Protein AF-A0A5D4NFQ5-F1 (afdb_monomer)

Solvent-accessible surface area (backbone atoms only — not comparable to full-atom values): 13643 Å² total; per-residue (Å²)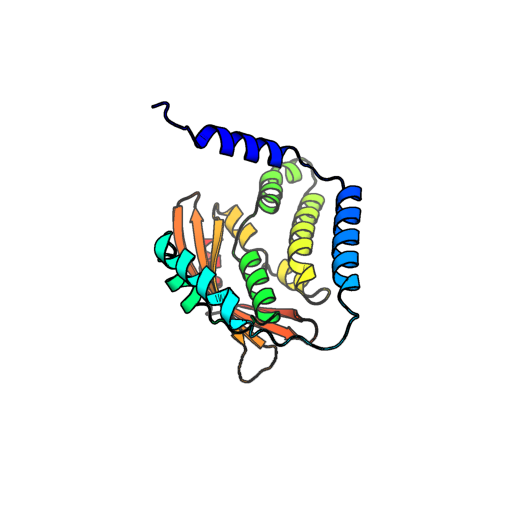: 137,84,86,84,69,68,72,66,55,57,58,52,53,51,58,54,56,77,68,63,78,77,51,77,70,58,49,54,51,54,50,49,53,52,50,53,59,57,60,66,68,78,74,84,82,86,90,78,94,69,74,74,72,72,69,52,59,66,56,54,57,54,39,72,75,75,67,45,78,81,50,53,72,61,62,71,72,61,78,66,69,87,76,54,70,54,51,56,49,50,50,53,51,51,35,61,36,35,36,16,57,52,75,67,57,42,49,57,62,69,44,46,65,60,30,53,77,69,74,31,56,65,56,52,52,48,53,54,49,50,55,50,45,70,70,42,55,83,50,27,38,90,80,43,56,56,60,36,52,80,67,52,73,57,42,48,27,59,45,17,42,79,66,55,30,38,36,33,51,71,51,74,49,75,42,74,40,96,88,39,89,51,29,29,41,40,40,34,36,32,36,38,21,53,77,94,43,77,76,50,74,47,58,34,29,31,40,39,32,35,53,101,82,65,23,37,66,43,80,45,74,37,85,90,20,38,50,63,61,52,46,68,74,33,106

Sequence (235 aa):
MKQYDENKEYDKTLKSLDSITMGESDKEEVYSDLFHSIEKKKGIGRGFNWPIHLLSAAFIMIFFVGGGYLIAEKILWEQAAPEDENVETIETVLDNVFSGPDKELKKILDDQDSYIEEDKAQEYQSDLYSYYENIYQPYFEENTFQGHINTNQLTFTQLAYYKGYQLKADKINVKEDEKTDGAYNFTVNVHYYKGDIKEGDIKVTGRVNIYNTGKINTLKFYDDGGLEELIKIIQ

Secondary structure (DSSP, 8-state):
-PPP-THHHHHHHHHHHTT----HHHHHHHHHHHHHHHHTTS---------THHHHHHHHHHHHHTTGGGTHHHHTT--PPPPPHHHHHHHHHHHHHHSB--HHHHHHHHTHHHHHHTT-HHHHHHHHHHHHHHHHTTTB-TTHHHHHHHTTSS-HHHHHHHTTEEEEEEEEEEEEETTEEEEEEEEEEEEEEETTEEEEEEEEEEEEEE-TTS-EEEEEE-TTTTHHHHHHHH-

Foldseek 3Di:
DDDDDPVVVVVVVVVVVVPDPDDPVRVVVVVVVVVVVVVVPPDDDDDDDDPPVVVPVVVVVVCVVPPVPVCVVVVVVPPDDPDDLLLVLVVQQVQQQFFDDDPQVVVLLVCCVVCVVVVNNVVSVVSVVVVQCVRAVVAADPPQVVVCVVVCVRPLQVLQVVVQKGKGWDDKDWDDDPVDPQKIKIKTWMFIDRVVHTPDIWIWIWMFGDDPVSHTHDTDTDPPRRPVVSSVVRD

Mean predicted aligned error: 16.33 Å

Structure (mmCIF, N/CA/C/O backbone):
data_AF-A0A5D4NFQ5-F1
#
_entry.id   AF-A0A5D4NFQ5-F1
#
loop_
_atom_site.group_PDB
_atom_site.id
_atom_site.type_symbol
_atom_site.label_atom_id
_atom_site.label_alt_id
_atom_site.label_comp_id
_atom_site.label_asym_id
_atom_site.label_entity_id
_atom_site.label_seq_id
_atom_site.pdbx_PDB_ins_code
_atom_site.Cartn_x
_atom_site.Cartn_y
_atom_site.Cartn_z
_atom_site.occupancy
_atom_site.B_iso_or_equiv
_atom_site.auth_seq_id
_atom_site.auth_comp_id
_atom_site.auth_asym_id
_atom_site.auth_atom_id
_atom_site.pdbx_PDB_model_num
ATOM 1 N N . MET A 1 1 ? -43.616 -10.528 -45.159 1.00 36.34 1 MET A N 1
ATOM 2 C CA . MET A 1 1 ? -43.061 -10.130 -43.847 1.00 36.34 1 MET A CA 1
ATOM 3 C C . MET A 1 1 ? -41.659 -9.600 -44.076 1.00 36.34 1 MET A C 1
ATOM 5 O O . MET A 1 1 ? -40.864 -10.315 -44.669 1.00 36.34 1 MET A O 1
ATOM 9 N N . LYS A 1 2 ? -41.386 -8.343 -43.710 1.00 39.59 2 LYS A N 1
ATOM 10 C CA . LYS A 1 2 ? -40.019 -7.807 -43.645 1.00 39.59 2 LYS A CA 1
ATOM 11 C C . LYS A 1 2 ? -39.560 -7.935 -42.196 1.00 39.59 2 LYS A C 1
ATOM 13 O O . LYS A 1 2 ? -40.303 -7.553 -41.298 1.00 39.59 2 LYS A O 1
ATOM 18 N N . GLN A 1 3 ? -38.401 -8.547 -42.007 1.00 36.47 3 GLN A N 1
ATOM 19 C CA . GLN A 1 3 ? -37.789 -8.804 -40.711 1.00 36.47 3 GLN A CA 1
ATOM 20 C C . GLN A 1 3 ? -37.225 -7.481 -40.173 1.00 36.47 3 GLN A C 1
ATOM 22 O O . GLN A 1 3 ? -36.504 -6.788 -40.891 1.00 36.47 3 GLN A O 1
ATOM 27 N N . TYR A 1 4 ? -37.649 -7.098 -38.970 1.00 36.44 4 TYR A N 1
ATOM 28 C CA . TYR A 1 4 ? -37.185 -5.902 -38.267 1.00 36.44 4 TYR A CA 1
ATOM 29 C C . TYR A 1 4 ? -35.815 -6.218 -37.647 1.00 36.44 4 TYR A C 1
ATOM 31 O O . TYR A 1 4 ? -35.657 -7.283 -37.054 1.00 36.44 4 TYR A O 1
ATOM 39 N N . ASP A 1 5 ? -34.829 -5.345 -37.849 1.00 52.09 5 ASP A N 1
ATOM 40 C CA . ASP A 1 5 ? -33.436 -5.541 -37.424 1.00 52.09 5 ASP A CA 1
ATOM 41 C C . ASP A 1 5 ? -33.098 -4.515 -36.333 1.00 52.09 5 ASP A C 1
ATOM 43 O O . ASP A 1 5 ? -32.768 -3.363 -36.624 1.00 52.09 5 ASP A O 1
ATOM 47 N N . GLU A 1 6 ? -33.254 -4.929 -35.072 1.00 46.38 6 GLU A N 1
ATOM 48 C CA . GLU A 1 6 ? -33.053 -4.104 -33.868 1.00 46.38 6 GLU A CA 1
ATOM 49 C C . GLU A 1 6 ? -31.622 -3.559 -33.750 1.00 46.38 6 GLU A C 1
ATOM 51 O O . GLU A 1 6 ? -31.416 -2.456 -33.244 1.00 46.38 6 GLU A O 1
ATOM 56 N N . ASN A 1 7 ? -30.622 -4.260 -34.293 1.00 48.91 7 ASN A N 1
ATOM 57 C CA . ASN A 1 7 ? -29.209 -3.907 -34.112 1.00 48.91 7 ASN A CA 1
ATOM 58 C C . ASN A 1 7 ? -28.825 -2.563 -34.749 1.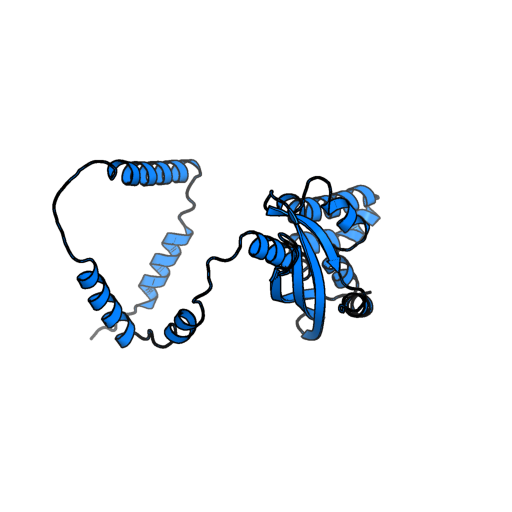00 48.91 7 ASN A C 1
ATOM 60 O O . ASN A 1 7 ? -27.820 -1.957 -34.381 1.00 48.91 7 ASN A O 1
ATOM 64 N N . LYS A 1 8 ? -29.624 -2.070 -35.700 1.00 53.50 8 LYS A N 1
ATOM 65 C CA . LYS A 1 8 ? -29.346 -0.820 -36.418 1.00 53.50 8 LYS A CA 1
ATOM 66 C C . LYS A 1 8 ? -29.765 0.434 -35.653 1.00 53.50 8 LYS A C 1
ATOM 68 O O . LYS A 1 8 ? -29.250 1.515 -35.939 1.00 53.50 8 LYS A O 1
ATOM 73 N N . GLU A 1 9 ? -30.711 0.304 -34.727 1.00 48.59 9 GLU A N 1
ATOM 74 C CA . GLU A 1 9 ? -31.230 1.421 -33.934 1.00 48.59 9 GLU A CA 1
ATOM 75 C C . GLU A 1 9 ? -30.345 1.667 -32.704 1.00 48.59 9 GLU A C 1
ATOM 77 O O . GLU A 1 9 ? -29.935 2.805 -32.473 1.00 48.59 9 GLU A O 1
ATOM 82 N N . TYR A 1 10 ? -29.913 0.591 -32.032 1.00 44.56 10 TYR A N 1
ATOM 83 C CA . TYR A 1 10 ? -28.987 0.645 -30.892 1.00 44.56 10 TYR A CA 1
ATOM 84 C C . TYR A 1 10 ? -27.646 1.308 -31.228 1.00 44.56 10 TYR A C 1
ATOM 86 O O . TYR A 1 10 ? -27.174 2.186 -30.499 1.00 44.56 10 TYR A O 1
ATOM 94 N N . ASP A 1 11 ? -27.059 0.948 -32.371 1.00 52.03 11 ASP A N 1
ATOM 95 C CA . ASP A 1 11 ? -25.771 1.492 -32.816 1.00 52.03 11 ASP A CA 1
ATOM 96 C C . ASP A 1 11 ? -25.862 2.996 -33.143 1.00 52.03 11 ASP A C 1
ATOM 98 O O . ASP A 1 11 ? -24.891 3.747 -33.036 1.00 52.03 11 ASP A O 1
ATOM 102 N N . LYS A 1 12 ? -27.065 3.468 -33.498 1.00 51.53 12 LYS A N 1
ATOM 103 C CA . LYS A 1 12 ? -27.345 4.876 -33.792 1.00 51.53 12 LYS A CA 1
ATOM 104 C C . LYS A 1 12 ? -27.555 5.697 -32.519 1.00 51.53 12 LYS A C 1
ATOM 106 O O . LYS A 1 12 ? -27.099 6.836 -32.460 1.00 51.53 12 LYS A O 1
ATOM 111 N N . THR A 1 13 ? -28.191 5.119 -31.498 1.00 51.94 13 THR A N 1
ATOM 112 C CA . THR A 1 13 ? -28.334 5.747 -30.175 1.00 51.94 13 THR A CA 1
ATOM 113 C C . THR A 1 13 ? -27.002 5.850 -29.432 1.00 51.94 13 THR A C 1
ATOM 115 O O . THR A 1 13 ? -26.707 6.908 -28.881 1.00 51.94 13 THR A O 1
ATOM 118 N N . LEU A 1 14 ? -26.145 4.826 -29.488 1.00 43.94 14 LEU A N 1
ATOM 119 C CA . LEU A 1 14 ? -24.827 4.865 -28.838 1.00 43.94 14 LEU A CA 1
ATOM 120 C C . LEU A 1 14 ? -23.887 5.880 -29.500 1.00 43.94 14 LEU A C 1
ATOM 122 O O . LEU A 1 14 ? -23.272 6.685 -28.808 1.00 43.94 14 LEU A O 1
ATOM 126 N N . LYS A 1 15 ? -23.882 5.953 -30.839 1.00 51.00 15 LYS A N 1
ATOM 127 C CA . LYS A 1 15 ? -23.149 7.002 -31.571 1.00 51.00 15 LYS A CA 1
ATOM 128 C C . LYS A 1 15 ? -23.632 8.420 -31.261 1.00 51.00 15 LYS A C 1
ATOM 130 O O . LYS A 1 15 ? -22.853 9.357 -31.393 1.00 51.00 15 LYS A O 1
ATOM 135 N N . SER A 1 16 ? -24.897 8.593 -30.870 1.00 53.88 16 SER A N 1
ATOM 136 C CA . SER A 1 16 ? -25.404 9.904 -30.448 1.00 53.88 16 SER A CA 1
ATOM 137 C C . SER A 1 16 ? -24.938 10.292 -29.041 1.00 53.88 16 SER A C 1
ATOM 139 O O . SER A 1 16 ? -24.679 11.468 -28.806 1.00 53.88 16 SER A O 1
ATOM 141 N N . LEU A 1 17 ? -24.747 9.318 -28.144 1.00 46.22 17 LEU A N 1
ATOM 142 C CA . LEU A 1 17 ? -24.258 9.530 -26.777 1.00 46.22 17 LEU A CA 1
ATOM 143 C C . LEU A 1 17 ? -22.766 9.889 -26.734 1.00 46.22 17 LEU A C 1
ATOM 145 O O . LEU A 1 17 ? -22.403 10.826 -26.030 1.00 46.22 17 LEU A O 1
ATOM 149 N N . ASP A 1 18 ? -21.931 9.240 -27.552 1.00 45.97 18 ASP A N 1
ATOM 150 C CA . ASP A 1 18 ? -20.489 9.547 -27.643 1.00 45.97 18 ASP A CA 1
ATOM 151 C C . ASP A 1 18 ? -20.196 10.960 -28.179 1.00 45.97 18 ASP A C 1
ATOM 153 O O . ASP A 1 18 ? -19.099 11.486 -28.007 1.00 45.97 18 ASP A O 1
ATOM 157 N N . SER A 1 19 ? -21.174 11.597 -28.832 1.00 50.12 19 SER A N 1
ATOM 158 C CA . SER A 1 19 ? -21.023 12.943 -29.397 1.00 50.12 19 SER A CA 1
ATOM 159 C C . SER A 1 19 ? -21.403 14.079 -28.439 1.00 50.12 19 SER A C 1
ATOM 161 O O . SER A 1 19 ? -21.226 15.247 -28.783 1.00 50.12 19 SER A O 1
ATOM 163 N N . ILE A 1 20 ? -21.905 13.764 -27.239 1.00 50.59 20 ILE A N 1
ATOM 164 C CA . ILE A 1 20 ? -22.300 14.766 -26.242 1.00 50.59 20 ILE A CA 1
ATOM 165 C C . ILE A 1 20 ? -21.163 14.928 -25.228 1.00 50.59 20 ILE A C 1
ATOM 167 O O . ILE A 1 20 ? -21.209 14.435 -24.104 1.00 50.59 20 ILE A O 1
ATOM 171 N N . THR A 1 21 ? -20.119 15.655 -25.619 1.00 50.09 21 THR A N 1
ATOM 172 C CA . THR A 1 21 ? -19.188 16.253 -24.655 1.00 50.09 21 THR A CA 1
ATOM 173 C C . THR A 1 21 ? -19.800 17.551 -24.146 1.00 50.09 21 THR A C 1
ATOM 175 O O . THR A 1 21 ? -19.792 18.564 -24.842 1.00 50.09 21 THR A O 1
ATOM 178 N N . MET A 1 22 ? -20.379 17.494 -22.949 1.00 52.03 22 MET A N 1
ATOM 179 C CA . MET A 1 22 ? -21.058 18.620 -22.313 1.00 52.03 22 MET A CA 1
ATOM 180 C C . MET A 1 22 ? -20.028 19.604 -21.747 1.00 52.03 22 MET A C 1
ATOM 182 O O . MET A 1 22 ? -19.169 19.204 -20.951 1.00 52.03 22 MET A O 1
ATOM 186 N N . GLY A 1 23 ? -20.097 20.865 -22.183 1.00 54.81 23 GLY A N 1
ATOM 187 C CA . GLY A 1 23 ? -19.216 21.927 -21.708 1.00 54.81 23 GLY A CA 1
ATOM 188 C C . GLY A 1 23 ? -19.422 22.193 -20.219 1.00 54.81 23 GLY A C 1
ATOM 189 O O . GLY A 1 23 ? -20.482 21.915 -19.662 1.00 54.81 23 GLY A O 1
ATOM 190 N N . GLU A 1 24 ? -18.401 22.721 -19.552 1.00 51.56 24 GLU A N 1
ATOM 191 C CA . GLU A 1 24 ? -18.431 22.986 -18.108 1.00 51.56 24 GLU A CA 1
ATOM 192 C C . GLU A 1 24 ? -19.560 23.963 -17.716 1.00 51.56 24 GLU A C 1
ATOM 194 O O . GLU A 1 24 ? -20.203 23.779 -16.689 1.00 51.56 24 GLU A O 1
ATOM 199 N N . SER A 1 25 ? -19.905 24.908 -18.601 1.00 54.97 25 SER A N 1
ATOM 200 C CA . SER A 1 25 ? -21.058 25.811 -18.453 1.00 54.97 25 SER A CA 1
ATOM 201 C C . SER A 1 25 ? -22.413 25.104 -18.506 1.00 54.97 25 SER A C 1
ATOM 203 O O . SER A 1 25 ? -23.332 25.466 -17.778 1.00 54.97 25 SER A O 1
ATOM 205 N N . ASP A 1 26 ? -22.535 24.086 -19.356 1.00 60.88 26 ASP A N 1
ATOM 206 C CA . ASP A 1 26 ? -23.804 23.401 -19.612 1.00 60.88 26 ASP A CA 1
ATOM 207 C C . ASP A 1 26 ? -24.133 22.443 -18.460 1.00 60.88 26 ASP A C 1
ATOM 209 O O . ASP A 1 26 ? -25.297 22.192 -18.146 1.00 60.88 26 ASP A O 1
ATOM 213 N N . LYS A 1 27 ? -23.095 21.928 -17.788 1.00 60.88 27 LYS A N 1
ATOM 214 C CA . LYS A 1 27 ? -23.237 21.136 -16.564 1.00 60.88 27 LYS A CA 1
ATOM 215 C C . LYS A 1 27 ? -23.810 21.987 -15.433 1.00 60.88 27 LYS A C 1
ATOM 217 O O . LYS A 1 27 ? -24.769 21.561 -14.800 1.00 60.88 27 LYS A O 1
ATOM 222 N N . GLU A 1 28 ? -23.274 23.187 -15.218 1.00 54.59 28 GLU A N 1
ATOM 223 C CA . GLU A 1 28 ? -23.751 24.123 -14.188 1.00 54.59 28 GLU A CA 1
ATOM 224 C C . GLU A 1 28 ? -25.222 24.522 -14.396 1.00 54.59 28 GLU A C 1
ATOM 226 O O . GLU A 1 28 ? -25.990 24.568 -13.435 1.00 54.59 28 GLU A O 1
ATOM 231 N N . GLU A 1 29 ? -25.657 24.730 -15.645 1.00 57.66 29 GLU A N 1
ATOM 232 C CA . GLU A 1 29 ? -27.061 25.029 -15.966 1.00 57.66 29 GLU A CA 1
ATOM 233 C C . GLU A 1 29 ? -27.988 23.852 -15.624 1.00 57.66 29 GLU A C 1
ATOM 235 O O . GLU A 1 29 ? -29.004 24.032 -14.950 1.00 57.66 29 GLU A O 1
ATOM 240 N N . VAL A 1 30 ? -27.600 22.626 -15.991 1.00 58.88 30 VAL A N 1
ATOM 241 C CA . VAL A 1 30 ? -28.383 21.422 -15.672 1.00 58.88 30 VAL A CA 1
ATOM 242 C C . VAL A 1 30 ? -28.420 21.144 -14.169 1.00 58.88 30 VAL A C 1
ATOM 244 O O . VAL A 1 30 ? -29.475 20.775 -13.645 1.00 58.88 30 VAL A O 1
ATOM 247 N N . TYR A 1 31 ? -27.310 21.346 -13.453 1.00 50.62 31 TYR A N 1
ATOM 248 C CA . TYR A 1 31 ? -27.288 21.218 -11.995 1.00 50.62 31 TYR A CA 1
ATOM 249 C C . TYR A 1 31 ? -28.173 22.277 -11.332 1.00 50.62 31 TYR A C 1
ATOM 251 O O . TYR A 1 31 ? -28.968 21.934 -10.456 1.00 50.62 31 TYR A O 1
ATOM 259 N N . SER A 1 32 ? -28.110 23.530 -11.785 1.00 57.44 32 SER A N 1
ATOM 260 C CA . SER A 1 32 ? -28.964 24.616 -11.298 1.00 57.44 32 SER A CA 1
ATOM 261 C C . SER A 1 32 ? -30.452 24.310 -11.502 1.00 57.44 32 SER A C 1
ATOM 263 O O . SER A 1 32 ? -31.234 24.408 -10.555 1.00 57.44 32 SER A O 1
ATOM 265 N N . ASP A 1 33 ? -30.851 23.833 -12.684 1.00 64.38 33 ASP A N 1
ATOM 266 C CA . ASP A 1 33 ? -32.242 23.462 -12.974 1.00 64.38 33 ASP A CA 1
ATOM 267 C C . ASP A 1 33 ? -32.721 22.263 -12.139 1.00 64.38 33 ASP A C 1
ATOM 269 O O . ASP A 1 33 ? -33.860 22.242 -11.648 1.00 64.38 33 ASP A O 1
ATOM 273 N N . LEU A 1 34 ? -31.846 21.280 -11.904 1.00 50.22 34 LEU A N 1
ATOM 274 C CA . LEU A 1 34 ? -32.128 20.155 -11.013 1.00 50.22 34 LEU A CA 1
ATOM 275 C C . LEU A 1 34 ? -32.340 20.632 -9.573 1.00 50.22 34 LEU A C 1
ATOM 277 O O . LEU A 1 34 ? -33.373 20.312 -8.979 1.00 50.22 34 LEU A O 1
ATOM 281 N N . PHE A 1 35 ? -31.443 21.456 -9.029 1.00 54.97 35 PHE A N 1
ATOM 282 C CA . PHE A 1 35 ? -31.589 22.005 -7.679 1.00 54.97 35 PHE A CA 1
ATOM 283 C C . PHE A 1 35 ? -32.827 22.903 -7.552 1.00 54.97 35 PHE A C 1
ATOM 285 O O . PHE A 1 35 ? -33.590 22.766 -6.592 1.00 54.97 35 PHE A O 1
ATOM 292 N N . HIS A 1 36 ? -33.117 23.729 -8.558 1.00 47.38 36 HIS A N 1
ATOM 293 C CA . HIS A 1 36 ? -34.280 24.614 -8.565 1.00 47.38 36 HIS A CA 1
ATOM 294 C C . HIS A 1 36 ? -35.608 23.836 -8.672 1.00 47.38 36 HIS A C 1
ATOM 296 O O . HIS A 1 36 ? -36.637 24.257 -8.124 1.00 47.38 36 HIS A O 1
ATOM 302 N N . SER A 1 37 ? -35.613 22.675 -9.337 1.00 51.94 37 SER A N 1
ATOM 303 C CA . SER A 1 37 ? -36.777 21.780 -9.392 1.00 51.94 37 SER A CA 1
ATOM 304 C C . SER A 1 37 ? -37.008 21.011 -8.081 1.00 51.94 37 SER A C 1
ATOM 306 O O . SER A 1 37 ? -38.160 20.770 -7.702 1.00 51.94 37 SER A O 1
ATOM 308 N N . ILE A 1 38 ? -35.935 20.699 -7.347 1.00 47.12 38 ILE A N 1
ATOM 309 C CA . ILE A 1 38 ? -35.981 20.078 -6.015 1.00 47.12 38 ILE A CA 1
ATOM 310 C C . ILE A 1 38 ? -36.468 21.091 -4.969 1.00 47.12 38 ILE A C 1
ATOM 312 O O . ILE A 1 38 ? -37.337 20.776 -4.150 1.00 47.12 38 ILE A O 1
ATOM 316 N N . GLU A 1 39 ? -35.985 22.331 -5.029 1.00 45.44 39 GLU A N 1
ATOM 317 C CA . GLU A 1 39 ? -36.330 23.375 -4.062 1.00 45.44 39 GLU A CA 1
ATOM 318 C C . GLU A 1 39 ? -37.790 23.849 -4.206 1.00 45.44 39 GLU A C 1
ATOM 320 O O . GLU A 1 39 ? -38.480 24.099 -3.212 1.00 45.44 39 GLU A O 1
ATOM 325 N N . LYS A 1 40 ? -38.342 23.812 -5.430 1.00 44.03 40 LYS A N 1
ATOM 326 C CA . LYS A 1 40 ? -39.759 24.116 -5.706 1.00 44.03 40 LYS A CA 1
ATOM 327 C C . LYS A 1 40 ? -40.747 23.132 -5.057 1.00 44.03 40 LYS A C 1
ATOM 329 O O . LYS A 1 40 ? -41.943 23.416 -5.003 1.00 44.03 40 LYS A O 1
ATOM 334 N N . LYS A 1 41 ? -40.283 21.995 -4.522 1.00 44.66 41 LYS A N 1
ATOM 335 C CA . LYS A 1 41 ? -41.133 20.989 -3.859 1.00 44.66 41 LYS A CA 1
ATOM 336 C C . LYS A 1 41 ? -41.222 21.121 -2.334 1.00 44.66 41 LYS A C 1
ATOM 338 O O . LYS A 1 41 ? -41.892 20.298 -1.710 1.00 44.66 41 LYS A O 1
ATOM 343 N N . LYS A 1 42 ? -40.621 22.150 -1.717 1.00 43.09 42 LYS A N 1
ATOM 344 C CA . LYS A 1 42 ? -40.621 22.323 -0.248 1.00 43.09 42 LYS A CA 1
ATOM 345 C C . LYS A 1 42 ? -41.705 23.253 0.316 1.00 43.09 42 LYS A C 1
ATOM 347 O O . LYS A 1 42 ? -41.621 23.688 1.462 1.00 43.09 42 LYS A O 1
ATOM 352 N N . GLY A 1 43 ? -42.773 23.496 -0.436 1.00 46.56 43 GLY A N 1
ATOM 353 C CA . GLY A 1 43 ? -43.957 24.172 0.080 1.00 46.56 43 GLY A CA 1
ATOM 354 C C . GLY A 1 43 ? -45.206 23.741 -0.666 1.00 46.56 43 GLY A C 1
ATOM 355 O O . GLY A 1 43 ? -45.373 24.125 -1.812 1.00 46.56 43 GLY A O 1
ATOM 356 N N . ILE A 1 44 ? -46.054 22.939 -0.018 1.00 37.97 44 ILE A N 1
ATOM 357 C CA . ILE A 1 44 ? -47.528 22.994 -0.033 1.00 37.97 44 ILE A CA 1
ATOM 358 C C . ILE A 1 44 ? -48.029 21.853 0.861 1.00 37.97 44 ILE A C 1
ATOM 360 O O . ILE A 1 44 ? -47.690 20.684 0.685 1.00 37.97 44 ILE A O 1
ATOM 364 N N . GLY A 1 45 ? -48.803 22.225 1.878 1.00 38.62 45 GLY A N 1
ATOM 365 C CA . GLY A 1 45 ? -49.377 21.309 2.849 1.00 38.62 45 GLY A CA 1
ATOM 366 C C . GLY A 1 45 ? -50.664 20.622 2.386 1.00 38.62 45 GLY A C 1
ATOM 367 O O . GLY A 1 45 ? -51.361 21.090 1.494 1.00 38.62 45 GLY A O 1
ATOM 368 N N . ARG A 1 46 ? -50.986 19.566 3.143 1.00 42.62 46 ARG A N 1
ATOM 369 C CA . ARG A 1 46 ? -52.296 18.925 3.359 1.00 42.62 46 ARG A CA 1
ATOM 370 C C . ARG A 1 46 ? -52.993 18.278 2.150 1.00 42.62 46 ARG A C 1
ATOM 372 O O . ARG A 1 46 ? -53.672 18.938 1.377 1.00 42.62 46 ARG A O 1
ATOM 379 N N . GLY A 1 47 ? -53.019 16.939 2.190 1.00 46.00 47 GLY A N 1
ATOM 380 C CA . GLY A 1 47 ? -54.263 16.185 1.996 1.00 46.00 47 GLY A CA 1
ATOM 381 C C . GLY A 1 47 ? -54.350 15.269 0.778 1.00 46.00 47 GLY A C 1
ATOM 382 O O . GLY A 1 47 ? -55.220 15.485 -0.054 1.00 46.00 47 GLY A O 1
ATOM 383 N N . PHE A 1 48 ? -53.546 14.202 0.707 1.00 39.75 48 PHE A N 1
ATOM 384 C CA . PHE A 1 48 ? -53.924 13.009 -0.066 1.00 39.75 48 PHE A CA 1
ATOM 385 C C . PHE A 1 48 ? -53.161 11.764 0.424 1.00 39.75 48 PHE A C 1
ATOM 387 O O . PHE A 1 48 ? -51.980 11.594 0.134 1.00 39.75 48 PHE A O 1
ATOM 394 N N . ASN A 1 49 ? -53.824 10.901 1.204 1.00 43.31 49 ASN A N 1
ATOM 395 C CA . ASN A 1 49 ? -53.284 9.601 1.615 1.00 43.31 49 ASN A CA 1
ATOM 396 C C . ASN A 1 49 ? -53.459 8.601 0.466 1.00 43.31 49 ASN A C 1
ATOM 398 O O . ASN A 1 49 ? -54.487 7.930 0.375 1.00 43.31 49 ASN A O 1
ATOM 402 N N . TRP A 1 50 ? -52.452 8.479 -0.394 1.00 37.03 50 TRP A N 1
ATOM 403 C CA . TRP A 1 50 ? -52.296 7.284 -1.218 1.00 37.03 50 TRP A CA 1
ATOM 404 C C . TRP A 1 50 ? -51.291 6.344 -0.548 1.00 37.03 50 TRP A C 1
ATOM 406 O O . TRP A 1 50 ? -50.161 6.763 -0.290 1.00 37.03 50 TRP A O 1
ATOM 416 N N . PRO A 1 51 ? -51.660 5.088 -0.234 1.00 41.16 51 PRO A N 1
ATOM 417 C CA . PRO A 1 51 ? -50.693 4.129 0.264 1.00 41.16 51 PRO A CA 1
ATOM 418 C C . PRO A 1 51 ? -49.711 3.807 -0.866 1.00 41.16 51 PRO A C 1
ATOM 420 O O . PRO A 1 51 ? -50.081 3.271 -1.909 1.00 41.16 51 PRO A O 1
ATOM 423 N N . ILE A 1 52 ? -48.439 4.117 -0.626 1.00 45.94 52 ILE A N 1
ATOM 424 C CA . ILE A 1 52 ? -47.290 3.909 -1.525 1.00 45.94 52 ILE A CA 1
ATOM 425 C C . ILE A 1 52 ? -47.141 2.425 -1.950 1.00 45.94 52 ILE A C 1
ATOM 427 O O . ILE A 1 52 ? -46.453 2.102 -2.914 1.00 45.94 52 ILE A O 1
ATOM 431 N N . HIS A 1 53 ? -47.863 1.506 -1.306 1.00 45.59 53 HIS A N 1
ATOM 432 C CA . HIS A 1 53 ? -47.833 0.067 -1.566 1.00 45.59 53 HIS A CA 1
ATOM 433 C C . HIS A 1 53 ? -48.483 -0.390 -2.887 1.00 45.59 53 HIS A C 1
ATOM 435 O O . HIS A 1 53 ? -48.303 -1.544 -3.263 1.00 45.59 53 HIS A O 1
ATOM 441 N N . LEU A 1 54 ? -49.217 0.464 -3.615 1.00 43.38 54 LEU A N 1
ATOM 442 C CA . LEU A 1 54 ? -49.865 0.060 -4.879 1.00 43.38 54 LEU A CA 1
ATOM 443 C C . LEU A 1 54 ? -49.034 0.327 -6.144 1.00 43.38 54 LEU A C 1
ATOM 445 O O . LEU A 1 54 ? -49.365 -0.207 -7.200 1.00 43.38 54 LEU A O 1
ATOM 449 N N . LEU A 1 55 ? -47.929 1.074 -6.049 1.00 39.53 55 LEU A N 1
ATOM 450 C CA . LEU A 1 55 ? -46.998 1.269 -7.172 1.00 39.53 55 LEU A CA 1
ATOM 451 C C . LEU A 1 55 ? -45.817 0.283 -7.165 1.00 39.53 55 LEU A C 1
ATOM 453 O O . LEU A 1 55 ? -45.184 0.109 -8.203 1.00 39.53 55 LEU A O 1
ATOM 457 N N . SER A 1 56 ? -45.545 -0.419 -6.055 1.00 45.47 56 SER A N 1
ATOM 458 C CA . SER A 1 56 ? -44.441 -1.394 -6.005 1.00 45.47 56 SER A CA 1
ATOM 459 C C . SER A 1 56 ? -44.812 -2.763 -6.590 1.00 45.47 56 SER A C 1
ATOM 461 O O . SER A 1 56 ? -43.991 -3.388 -7.257 1.00 45.47 56 SER A O 1
ATOM 463 N N . ALA A 1 57 ? -46.056 -3.223 -6.422 1.00 47.78 57 ALA A N 1
ATOM 464 C CA . ALA A 1 57 ? -46.452 -4.575 -6.829 1.00 47.78 57 ALA A CA 1
ATOM 465 C C . ALA A 1 57 ? -46.455 -4.787 -8.358 1.00 47.78 57 ALA A C 1
ATOM 467 O O . ALA A 1 57 ? -46.133 -5.877 -8.832 1.00 47.78 57 ALA A O 1
ATOM 468 N N . ALA A 1 58 ? -46.774 -3.750 -9.140 1.00 49.19 58 ALA A N 1
ATOM 469 C CA . ALA A 1 58 ? -46.776 -3.836 -10.603 1.00 49.19 58 ALA A CA 1
ATOM 470 C C . ALA A 1 58 ? -45.354 -3.885 -11.196 1.00 49.19 58 ALA A C 1
ATOM 472 O O . ALA A 1 58 ? -45.127 -4.599 -12.169 1.00 49.19 58 ALA A O 1
ATOM 473 N N . PHE A 1 59 ? -44.383 -3.200 -10.577 1.00 52.31 59 PHE A N 1
ATOM 474 C CA . PHE A 1 59 ? -42.972 -3.283 -10.973 1.00 52.31 59 PHE A CA 1
ATOM 475 C C . PHE A 1 59 ? -42.361 -4.646 -10.634 1.00 52.31 59 PHE A C 1
ATOM 477 O O . PHE A 1 59 ? -41.646 -5.220 -11.452 1.00 52.31 59 PHE A O 1
ATOM 484 N N . ILE A 1 60 ? -42.704 -5.206 -9.471 1.00 50.81 60 ILE A N 1
ATOM 485 C CA . ILE A 1 60 ? -42.208 -6.518 -9.033 1.00 50.81 60 ILE A CA 1
ATOM 486 C C . ILE A 1 60 ? -42.653 -7.632 -9.999 1.00 50.81 60 ILE A C 1
ATOM 488 O O . ILE A 1 60 ? -41.854 -8.501 -10.336 1.00 50.81 60 ILE A O 1
ATOM 492 N N . MET A 1 61 ? -43.884 -7.589 -10.525 1.00 48.06 61 MET A N 1
ATOM 493 C CA . MET A 1 61 ? -44.357 -8.607 -11.477 1.00 48.06 61 MET A CA 1
ATOM 494 C C . MET A 1 61 ? -43.664 -8.557 -12.850 1.00 48.06 61 MET A C 1
ATOM 496 O O . MET A 1 61 ? -43.489 -9.605 -13.469 1.00 48.06 61 MET A O 1
ATOM 500 N N . ILE A 1 62 ? -43.216 -7.384 -13.313 1.00 53.31 62 ILE A N 1
ATOM 501 C CA . ILE A 1 62 ? -42.479 -7.250 -14.585 1.00 53.31 62 ILE A CA 1
ATOM 502 C C . ILE A 1 62 ? -41.066 -7.858 -14.468 1.00 53.31 62 ILE A C 1
ATOM 504 O O . ILE A 1 62 ? -40.582 -8.479 -15.415 1.00 53.31 62 ILE A O 1
ATOM 508 N N . PHE A 1 63 ? -40.439 -7.783 -13.289 1.00 50.22 63 PHE A N 1
ATOM 509 C CA . PHE A 1 63 ? -39.112 -8.360 -13.032 1.00 50.22 63 PHE A CA 1
ATOM 510 C C . PHE A 1 63 ? -39.086 -9.899 -13.034 1.00 50.22 63 PHE A C 1
ATOM 512 O O . PHE A 1 63 ? -38.087 -10.491 -13.446 1.00 50.22 63 PHE A O 1
ATOM 519 N N . PHE A 1 64 ? -40.174 -10.570 -12.642 1.00 51.03 64 PHE A N 1
ATOM 520 C CA . PHE A 1 64 ? -40.218 -12.039 -12.603 1.00 51.03 64 PHE A CA 1
ATOM 521 C C . PHE A 1 64 ? -40.420 -12.703 -13.975 1.00 51.03 64 PHE A C 1
ATOM 523 O O . PHE A 1 64 ? -40.016 -13.849 -14.153 1.00 51.03 64 PHE A O 1
ATOM 530 N N . VAL A 1 65 ? -40.996 -12.002 -14.959 1.00 55.94 65 VAL A N 1
ATOM 531 C CA . VAL A 1 65 ? -41.267 -12.564 -16.301 1.00 55.94 65 VAL A CA 1
ATOM 532 C C . VAL A 1 65 ? -40.132 -12.270 -17.298 1.00 55.94 65 VAL A C 1
ATOM 534 O O . VAL A 1 65 ? -39.928 -13.037 -18.234 1.00 55.94 65 VAL A O 1
ATOM 537 N N . GLY A 1 66 ? -39.349 -11.205 -17.084 1.00 51.81 66 GLY A N 1
ATOM 538 C CA . GLY A 1 66 ? -38.295 -10.740 -18.001 1.00 51.81 66 GLY A CA 1
ATOM 539 C C . GLY A 1 66 ? -36.856 -11.171 -17.681 1.00 51.81 66 GLY A C 1
ATOM 540 O O . GLY A 1 66 ? -35.930 -10.533 -18.168 1.00 51.81 66 GLY A O 1
ATOM 541 N N . GLY A 1 67 ? -36.635 -12.204 -16.858 1.00 49.38 67 GLY A N 1
ATOM 542 C CA . GLY A 1 67 ? -35.279 -12.698 -16.556 1.00 49.38 67 GLY A CA 1
ATOM 543 C C . GLY A 1 67 ? -34.616 -12.131 -15.291 1.00 49.38 67 GLY A C 1
ATOM 544 O O . GLY A 1 67 ? -33.405 -12.245 -15.133 1.00 49.38 67 GLY A O 1
ATOM 545 N N . GLY A 1 68 ? -35.383 -11.588 -14.339 1.00 52.03 68 GLY A N 1
ATOM 546 C CA . GLY A 1 68 ? -34.874 -11.110 -13.044 1.00 52.03 68 GLY A CA 1
ATOM 547 C C . GLY A 1 68 ? -34.452 -12.199 -12.044 1.00 52.03 68 GLY A C 1
ATOM 548 O O . GLY A 1 68 ? -34.223 -11.888 -10.878 1.00 52.03 68 GLY A O 1
ATOM 549 N N . TYR A 1 69 ? -34.338 -13.468 -12.453 1.00 50.34 69 TYR A N 1
ATOM 550 C CA . TYR A 1 69 ? -33.928 -14.549 -11.545 1.00 50.34 69 TYR A CA 1
ATOM 551 C C . TYR A 1 69 ? -32.421 -14.541 -11.226 1.00 50.34 69 TYR A C 1
ATOM 553 O O . TYR A 1 69 ? -31.998 -15.188 -10.278 1.00 50.34 69 TYR A O 1
ATOM 561 N N . LEU A 1 70 ? -31.608 -13.772 -11.962 1.00 49.44 70 LEU A N 1
ATOM 562 C CA . LEU A 1 70 ? -30.157 -13.683 -11.733 1.00 49.44 70 LEU A CA 1
ATOM 563 C C . LEU A 1 70 ? -29.725 -12.537 -10.805 1.00 49.44 70 LEU A C 1
ATOM 565 O O . LEU A 1 70 ? -28.534 -12.371 -10.562 1.00 49.44 70 LEU A O 1
ATOM 569 N N . ILE A 1 71 ? -30.664 -11.747 -10.275 1.00 47.28 71 ILE A N 1
ATOM 570 C CA . ILE A 1 71 ? -30.342 -10.612 -9.387 1.00 47.28 71 ILE A CA 1
ATOM 571 C C . ILE A 1 71 ? -30.900 -10.816 -7.969 1.00 47.28 71 ILE A C 1
ATOM 573 O O . ILE A 1 71 ? -30.437 -10.181 -7.026 1.00 47.28 71 ILE A O 1
ATOM 577 N N . ALA A 1 72 ? -31.837 -11.752 -7.773 1.00 45.34 72 ALA A N 1
ATOM 578 C CA . ALA A 1 72 ? -32.419 -12.019 -6.456 1.00 45.34 72 ALA A CA 1
ATOM 579 C C . ALA A 1 72 ? -31.408 -12.628 -5.464 1.00 45.34 72 ALA A C 1
ATOM 581 O O . ALA A 1 72 ? -31.420 -12.253 -4.296 1.00 45.34 72 ALA A O 1
ATOM 582 N N . GLU A 1 73 ? -30.493 -13.495 -5.917 1.00 48.59 73 GLU A N 1
ATOM 583 C CA . GLU A 1 73 ? -29.443 -14.058 -5.046 1.00 48.59 73 GLU A CA 1
ATOM 584 C C . GLU A 1 73 ? -28.418 -13.004 -4.601 1.00 48.59 73 GLU A C 1
ATOM 586 O O . GLU A 1 73 ? -27.905 -13.087 -3.490 1.00 48.59 73 GLU A O 1
ATOM 591 N N . LYS A 1 74 ? -28.181 -11.967 -5.417 1.00 48.72 74 LYS A N 1
ATOM 592 C CA . LYS A 1 74 ? -27.273 -10.862 -5.074 1.00 48.72 74 LYS A CA 1
ATOM 593 C C . LYS A 1 74 ? -27.926 -9.858 -4.115 1.00 48.72 74 LYS A C 1
ATOM 595 O O . LYS A 1 74 ? -27.290 -9.385 -3.187 1.00 48.72 74 LYS A O 1
ATOM 600 N N . ILE A 1 75 ? -29.222 -9.587 -4.294 1.00 43.88 75 ILE A N 1
ATOM 601 C CA . ILE A 1 75 ? -29.978 -8.612 -3.486 1.00 43.88 75 ILE A CA 1
ATOM 602 C C . ILE A 1 75 ? -30.335 -9.160 -2.086 1.00 43.88 75 ILE A C 1
ATOM 604 O O . ILE A 1 75 ? -30.526 -8.382 -1.157 1.00 43.88 75 ILE A O 1
ATOM 608 N N . LEU A 1 76 ? -30.408 -10.485 -1.899 1.00 41.09 76 LEU A N 1
ATOM 609 C CA . LEU A 1 76 ? -30.729 -11.101 -0.600 1.00 41.09 76 LEU A CA 1
ATOM 610 C C . LEU A 1 76 ? -29.516 -11.332 0.319 1.00 41.09 76 LEU A C 1
ATOM 612 O O . LEU A 1 76 ? -29.721 -11.595 1.503 1.00 41.09 76 LEU A O 1
ATOM 616 N N . TRP A 1 77 ? -28.279 -11.236 -0.181 1.00 46.09 77 TRP A N 1
ATOM 617 C CA . TRP A 1 77 ? -27.057 -11.358 0.637 1.00 46.09 77 TRP A CA 1
ATOM 618 C C . TRP A 1 77 ? -26.387 -10.024 0.976 1.00 46.09 77 TRP A C 1
ATOM 620 O O . TRP A 1 77 ? -25.533 -9.984 1.856 1.00 46.09 77 TRP A O 1
ATOM 630 N N . GLU A 1 78 ? -26.840 -8.927 0.380 1.00 44.03 78 GLU A N 1
ATOM 631 C CA . GLU A 1 78 ? -26.326 -7.580 0.635 1.00 44.03 78 GLU A CA 1
ATOM 632 C C . GLU A 1 78 ? -27.299 -6.778 1.512 1.00 44.03 78 GLU A C 1
ATOM 634 O O . GLU A 1 78 ? -27.607 -5.618 1.258 1.00 44.03 78 GLU A O 1
ATOM 639 N N . GLN A 1 79 ? -27.812 -7.396 2.578 1.00 34.72 79 GLN A N 1
ATOM 640 C CA . GLN A 1 79 ? -28.366 -6.635 3.698 1.00 34.72 79 GLN A CA 1
ATOM 641 C C . GLN A 1 79 ? -27.205 -6.194 4.604 1.00 34.72 79 GLN A C 1
ATOM 643 O O . GLN A 1 79 ? -27.185 -6.479 5.800 1.00 34.72 79 GLN A O 1
ATOM 648 N N . ALA A 1 80 ? -26.190 -5.566 4.002 1.00 41.44 80 ALA A N 1
ATOM 649 C CA . ALA A 1 80 ? -25.122 -4.917 4.735 1.00 41.44 80 ALA A CA 1
ATOM 650 C C . ALA A 1 80 ? -25.733 -3.712 5.461 1.00 41.44 80 ALA A C 1
ATOM 652 O O . ALA A 1 80 ? -26.500 -2.934 4.886 1.00 41.44 80 ALA A O 1
ATOM 653 N N . ALA A 1 81 ? -25.442 -3.595 6.756 1.00 44.03 81 ALA A N 1
ATOM 654 C CA . ALA A 1 81 ? -25.612 -2.338 7.475 1.00 44.03 81 ALA A CA 1
ATOM 655 C C . ALA A 1 81 ? -24.901 -1.214 6.690 1.00 44.03 81 ALA A C 1
ATOM 657 O O . ALA A 1 81 ? -23.984 -1.535 5.933 1.00 44.03 81 ALA A O 1
ATOM 658 N N . PRO A 1 82 ? -25.304 0.066 6.826 1.00 43.88 82 PRO A N 1
ATOM 659 C CA . PRO A 1 82 ? -24.535 1.160 6.236 1.00 43.88 82 PRO A CA 1
ATOM 660 C C . PRO A 1 82 ? -23.060 0.964 6.591 1.00 43.88 82 PRO A C 1
ATOM 662 O O . PRO A 1 82 ? -22.732 0.805 7.768 1.00 43.88 82 PRO A O 1
ATOM 665 N N . GLU A 1 83 ? -22.231 0.850 5.558 1.00 58.81 83 GLU A N 1
ATOM 666 C CA . GLU A 1 83 ? -20.800 0.631 5.701 1.00 58.81 83 GLU A CA 1
ATOM 667 C C . GLU A 1 83 ? -20.213 1.807 6.485 1.00 58.81 83 GLU A C 1
ATOM 669 O O . GLU A 1 83 ? -20.570 2.963 6.251 1.00 58.81 83 GLU A O 1
ATOM 674 N N . ASP A 1 84 ? -19.416 1.496 7.504 1.00 81.81 84 ASP A N 1
ATOM 675 C CA . ASP A 1 84 ? -18.737 2.499 8.318 1.00 81.81 84 ASP A CA 1
ATOM 676 C C . ASP A 1 84 ? -17.736 3.247 7.418 1.00 81.81 84 ASP A C 1
ATOM 678 O O . ASP A 1 84 ? -16.894 2.619 6.781 1.00 81.81 84 ASP A O 1
ATOM 682 N N . GLU A 1 85 ? -17.817 4.578 7.355 1.00 88.06 85 GLU A N 1
ATOM 683 C CA . GLU A 1 85 ? -16.926 5.441 6.555 1.00 88.06 85 GLU A CA 1
ATOM 684 C C . GLU A 1 85 ? -15.436 5.185 6.871 1.00 88.06 85 GLU A C 1
ATOM 686 O O . GLU A 1 85 ? -14.564 5.275 5.999 1.00 88.06 85 GLU A O 1
ATOM 691 N N . ASN A 1 86 ? -15.134 4.783 8.111 1.00 92.50 86 ASN A N 1
ATOM 692 C CA . ASN A 1 86 ? -13.792 4.370 8.511 1.00 92.50 86 ASN A CA 1
ATOM 693 C C . ASN A 1 86 ? -13.374 3.055 7.840 1.00 92.50 86 ASN A C 1
ATOM 695 O O . ASN A 1 86 ? -12.215 2.908 7.450 1.00 92.50 86 ASN A O 1
ATOM 699 N N . VAL A 1 87 ? -14.298 2.100 7.694 1.00 94.25 87 VAL A N 1
ATOM 700 C CA . VAL A 1 87 ? -14.043 0.830 7.002 1.00 94.25 87 VAL A CA 1
ATOM 701 C C . VAL A 1 87 ? -13.745 1.095 5.531 1.00 94.25 87 VAL A C 1
ATOM 703 O O . VAL A 1 87 ? -12.699 0.653 5.066 1.00 94.25 87 VAL A O 1
ATOM 706 N N . GLU A 1 88 ? -14.558 1.899 4.843 1.00 93.94 88 GLU A N 1
ATOM 707 C CA . GLU A 1 88 ? -14.330 2.261 3.434 1.00 93.94 88 GLU A CA 1
ATOM 708 C C . GLU A 1 88 ? -12.960 2.939 3.230 1.00 93.94 88 GLU A C 1
ATOM 710 O O . GLU A 1 88 ? -12.207 2.606 2.308 1.00 93.94 88 GLU A O 1
ATOM 715 N N . THR A 1 89 ? -12.585 3.845 4.140 1.00 95.38 89 THR A N 1
ATOM 716 C CA . THR A 1 89 ? -11.267 4.498 4.139 1.00 95.38 89 THR A CA 1
ATOM 717 C C . THR A 1 89 ? -10.128 3.483 4.277 1.00 95.38 89 THR A C 1
ATOM 719 O O . THR A 1 89 ? -9.143 3.540 3.535 1.00 95.38 89 THR A O 1
ATOM 722 N N . ILE A 1 90 ? -10.251 2.532 5.209 1.00 96.81 90 ILE A N 1
ATOM 723 C CA . ILE A 1 90 ? -9.245 1.483 5.421 1.00 96.81 90 ILE A CA 1
ATOM 724 C C . ILE A 1 90 ? -9.153 0.573 4.199 1.00 96.81 90 ILE A C 1
ATOM 726 O O . ILE A 1 90 ? -8.046 0.267 3.758 1.00 96.81 90 ILE A O 1
ATOM 730 N N . GLU A 1 91 ? -10.286 0.140 3.650 1.00 97.50 91 GLU A N 1
ATOM 731 C CA . GLU A 1 91 ? -10.321 -0.736 2.481 1.00 97.50 91 GLU A CA 1
ATOM 732 C C . GLU A 1 91 ? -9.686 -0.071 1.264 1.00 97.50 91 GLU A C 1
ATOM 734 O O . GLU A 1 91 ? -8.842 -0.684 0.613 1.00 97.50 91 GLU A O 1
ATOM 739 N N . THR A 1 92 ? -9.985 1.208 1.030 1.00 97.00 92 THR A N 1
ATOM 740 C CA . THR A 1 92 ? -9.387 1.991 -0.058 1.00 97.00 92 THR A CA 1
ATOM 741 C C . THR A 1 92 ? -7.868 2.086 0.079 1.00 97.00 92 THR A C 1
ATOM 743 O O . THR A 1 92 ? -7.131 1.848 -0.878 1.00 97.00 92 THR A O 1
ATOM 746 N N . VAL A 1 93 ? -7.365 2.396 1.278 1.00 96.81 93 VAL A N 1
ATOM 747 C CA . VAL A 1 93 ? -5.915 2.466 1.514 1.00 96.81 93 VAL A CA 1
ATOM 748 C C . VAL A 1 93 ? -5.261 1.098 1.343 1.00 96.81 93 VAL A C 1
ATOM 750 O O . VAL A 1 93 ? -4.213 1.007 0.710 1.00 96.81 93 VAL A O 1
ATOM 753 N N . LEU A 1 94 ? -5.858 0.029 1.875 1.00 98.12 94 LEU A N 1
ATOM 754 C CA . LEU A 1 94 ? -5.316 -1.325 1.746 1.00 98.12 94 LEU A CA 1
ATOM 755 C C . LEU A 1 94 ? -5.332 -1.827 0.297 1.00 98.12 94 LEU A C 1
ATOM 757 O O . LEU A 1 94 ? -4.389 -2.515 -0.096 1.00 98.12 94 LEU A O 1
ATOM 761 N N . ASP A 1 95 ? -6.342 -1.468 -0.497 1.00 98.25 95 ASP A N 1
ATOM 762 C CA . ASP A 1 95 ? -6.348 -1.743 -1.934 1.00 98.25 95 ASP A CA 1
ATOM 763 C C . ASP A 1 95 ? -5.186 -1.017 -2.621 1.00 98.25 95 ASP A C 1
ATOM 765 O O . ASP A 1 95 ? -4.349 -1.669 -3.237 1.00 98.25 95 ASP A O 1
ATOM 769 N N . ASN A 1 96 ? -5.022 0.291 -2.403 1.00 96.94 96 ASN A N 1
ATOM 770 C CA . ASN A 1 96 ? -3.908 1.063 -2.976 1.00 96.94 96 ASN A CA 1
ATOM 771 C C . ASN A 1 96 ? -2.520 0.512 -2.588 1.00 96.94 96 ASN A C 1
ATOM 773 O O . ASN A 1 96 ? -1.597 0.486 -3.403 1.00 96.94 96 ASN A O 1
ATOM 777 N N . VAL A 1 97 ? -2.367 0.032 -1.350 1.00 96.75 97 VAL A N 1
ATOM 778 C CA . VAL A 1 97 ? -1.113 -0.552 -0.845 1.00 96.75 97 VAL A CA 1
ATOM 779 C C . VAL A 1 97 ? -0.777 -1.886 -1.526 1.00 96.75 97 VAL A C 1
ATOM 781 O O . VAL A 1 97 ? 0.404 -2.182 -1.739 1.00 96.75 97 VAL A O 1
ATOM 784 N N . PHE A 1 98 ? -1.786 -2.697 -1.864 1.00 97.69 98 PHE A N 1
ATOM 785 C CA . PHE A 1 98 ? -1.616 -4.072 -2.355 1.00 97.69 98 PHE A CA 1
ATOM 786 C C . PHE A 1 98 ? -2.125 -4.316 -3.785 1.00 97.69 98 PHE A C 1
ATOM 788 O O . PHE A 1 98 ? -2.129 -5.464 -4.235 1.00 97.69 98 PHE A O 1
ATOM 795 N N . SER A 1 99 ? -2.491 -3.270 -4.523 1.00 97.75 99 SER A N 1
ATOM 796 C CA . SER A 1 99 ? -2.940 -3.339 -5.915 1.00 97.75 99 SER A CA 1
ATOM 797 C C . SER A 1 99 ? -2.112 -2.406 -6.790 1.00 97.75 99 SER A C 1
ATOM 799 O O . SER A 1 99 ? -2.145 -1.190 -6.638 1.00 97.75 99 SER A O 1
ATOM 801 N N . GLY A 1 100 ? -1.362 -2.970 -7.737 1.00 95.50 100 GLY A N 1
ATOM 802 C CA . GLY A 1 100 ? -0.601 -2.173 -8.691 1.00 95.50 100 GLY A CA 1
ATOM 803 C C . GLY A 1 100 ? 0.688 -2.823 -9.203 1.00 95.50 100 GLY A C 1
ATOM 804 O O . GLY A 1 100 ? 0.942 -4.003 -8.936 1.00 95.50 100 GLY A O 1
ATOM 805 N N . PRO A 1 101 ? 1.509 -2.048 -9.934 1.00 94.94 101 PRO A N 1
ATOM 806 C CA . PRO A 1 101 ? 1.340 -0.608 -10.159 1.00 94.94 101 PRO A CA 1
ATOM 807 C C . PRO A 1 101 ? 0.153 -0.274 -11.072 1.00 94.94 101 PRO A C 1
ATOM 809 O O . PRO A 1 101 ? -0.206 -1.055 -11.956 1.00 94.94 101 PRO A O 1
ATOM 812 N N . ASP A 1 102 ? -0.453 0.891 -10.858 1.00 95.50 102 ASP A N 1
ATOM 813 C CA . ASP A 1 102 ? -1.399 1.462 -11.811 1.00 95.50 102 ASP A CA 1
ATOM 814 C C . ASP A 1 102 ? -0.660 2.071 -13.021 1.00 95.50 102 ASP A C 1
ATOM 816 O O . ASP A 1 102 ? 0.560 1.955 -13.159 1.00 95.50 102 ASP A O 1
ATOM 820 N N . LYS A 1 103 ? -1.390 2.708 -13.943 1.00 96.44 103 LYS A N 1
ATOM 821 C CA . LYS A 1 103 ? -0.778 3.286 -15.151 1.00 96.44 103 LYS A CA 1
ATOM 822 C C . LYS A 1 103 ? 0.195 4.427 -14.846 1.00 96.44 103 LYS A C 1
ATOM 824 O O . LYS A 1 103 ? 1.156 4.587 -15.594 1.00 96.44 103 LYS A O 1
ATOM 829 N N . GLU A 1 104 ? -0.078 5.228 -13.821 1.00 97.06 104 GLU A N 1
ATOM 830 C CA . GLU A 1 104 ? 0.733 6.395 -13.480 1.00 97.06 104 GLU A CA 1
ATOM 831 C C . GLU A 1 104 ? 2.035 5.952 -12.818 1.00 97.06 104 GLU A C 1
ATOM 833 O O . GLU A 1 104 ? 3.112 6.270 -13.325 1.00 97.06 104 GLU A O 1
ATOM 838 N N . LEU A 1 105 ? 1.949 5.104 -11.789 1.00 96.94 105 LEU A N 1
ATOM 839 C CA . LEU A 1 105 ? 3.121 4.524 -11.144 1.00 96.94 105 LEU A CA 1
ATOM 840 C C . LEU A 1 105 ? 3.951 3.718 -12.132 1.00 96.94 105 LEU A C 1
ATOM 842 O O . LEU A 1 105 ? 5.167 3.874 -12.173 1.00 96.94 105 LEU A O 1
ATOM 846 N N . LYS A 1 106 ? 3.318 2.884 -12.968 1.00 97.06 106 LYS A N 1
ATOM 847 C CA . LYS A 1 106 ? 4.051 2.088 -13.957 1.00 97.06 106 LYS A CA 1
ATOM 848 C C . LYS A 1 106 ? 4.862 2.984 -14.891 1.00 97.06 106 LYS A C 1
ATOM 850 O O . LYS A 1 106 ? 6.009 2.660 -15.169 1.00 97.06 106 LYS A O 1
ATOM 855 N N . LYS A 1 107 ? 4.288 4.101 -15.349 1.00 97.62 107 LYS A N 1
ATOM 856 C CA . LYS A 1 107 ? 4.994 5.049 -16.213 1.00 97.62 107 LYS A CA 1
ATOM 857 C C . LYS A 1 107 ? 6.212 5.647 -15.505 1.00 97.62 107 LYS A C 1
ATOM 859 O O . LYS A 1 107 ? 7.295 5.622 -16.074 1.00 97.62 107 LYS A O 1
ATOM 864 N N . ILE A 1 108 ? 6.050 6.119 -14.264 1.00 97.62 108 ILE A N 1
ATOM 865 C CA . ILE A 1 108 ? 7.169 6.655 -13.470 1.00 97.62 108 ILE A CA 1
ATOM 866 C C . ILE A 1 108 ? 8.279 5.600 -13.346 1.00 97.62 108 ILE A C 1
ATOM 868 O O . ILE A 1 108 ? 9.443 5.899 -13.588 1.00 97.62 108 ILE A O 1
ATOM 872 N N . LEU A 1 109 ? 7.918 4.354 -13.021 1.00 96.75 109 LEU A N 1
ATOM 873 C CA . LEU A 1 109 ? 8.872 3.256 -12.843 1.00 96.75 109 LEU A CA 1
ATOM 874 C C . LEU A 1 109 ? 9.547 2.813 -14.153 1.00 96.75 109 LEU A C 1
ATOM 876 O O . LEU A 1 109 ? 10.722 2.456 -14.127 1.00 96.75 109 LEU A O 1
ATOM 880 N N . ASP A 1 110 ? 8.832 2.827 -15.281 1.00 96.88 110 ASP A N 1
ATOM 881 C CA . ASP A 1 110 ? 9.385 2.535 -16.613 1.00 96.88 110 ASP A CA 1
ATOM 882 C C . ASP A 1 110 ? 10.428 3.569 -17.044 1.00 96.88 110 ASP A C 1
ATOM 884 O O . ASP A 1 110 ? 11.436 3.215 -17.654 1.00 96.88 110 ASP A O 1
ATOM 888 N N . ASP A 1 111 ? 10.195 4.838 -16.710 1.00 96.06 111 ASP A N 1
ATOM 889 C CA . ASP A 1 111 ? 11.050 5.951 -17.120 1.00 96.06 111 ASP A CA 1
ATOM 890 C C . ASP A 1 111 ? 12.310 6.081 -16.235 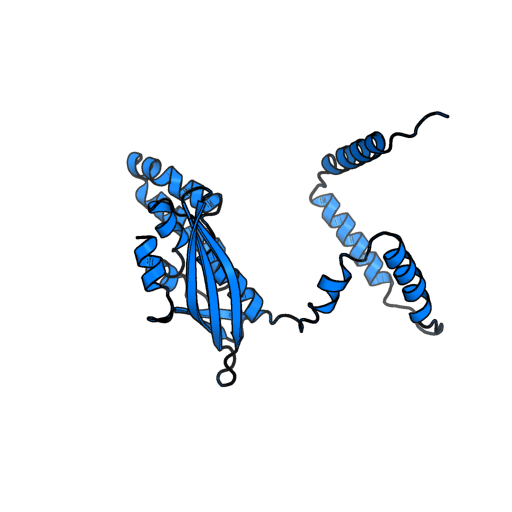1.00 96.06 111 ASP A C 1
ATOM 892 O O . ASP A 1 111 ? 13.181 6.903 -16.530 1.00 96.06 111 ASP A O 1
ATOM 896 N N . GLN A 1 112 ? 12.458 5.268 -15.175 1.00 95.06 112 GLN A N 1
ATOM 897 C CA . GLN A 1 112 ? 13.551 5.368 -14.194 1.00 95.06 112 GLN A CA 1
ATOM 898 C C . GLN A 1 112 ? 14.942 5.446 -14.845 1.00 95.06 112 GLN A C 1
ATOM 900 O O . GLN A 1 112 ? 15.752 6.292 -14.459 1.00 95.06 112 GLN A O 1
ATOM 905 N N . ASP A 1 113 ? 15.225 4.585 -15.825 1.00 93.88 113 ASP A N 1
ATOM 906 C CA . ASP A 1 113 ? 16.528 4.564 -16.499 1.00 93.88 113 ASP A CA 1
ATOM 907 C C . ASP A 1 113 ? 16.777 5.869 -17.272 1.00 93.88 113 ASP A C 1
ATOM 909 O O . ASP A 1 113 ? 17.879 6.411 -17.218 1.00 93.88 113 ASP A O 1
ATOM 913 N N . SER A 1 114 ? 15.744 6.441 -17.902 1.00 95.81 114 SER A N 1
ATOM 914 C CA . SER A 1 114 ? 15.845 7.732 -18.597 1.00 95.81 114 SER A CA 1
ATOM 915 C C . SER A 1 114 ? 16.149 8.883 -17.634 1.00 95.81 114 SER A C 1
ATOM 917 O O . SER A 1 114 ? 17.020 9.703 -17.921 1.00 95.81 114 SER A O 1
ATOM 919 N N . TYR A 1 115 ? 15.518 8.921 -16.453 1.00 94.81 115 TYR A N 1
ATOM 920 C CA . TYR A 1 115 ? 15.870 9.909 -15.424 1.00 94.81 115 TYR A CA 1
ATOM 921 C C . TYR A 1 115 ? 17.331 9.778 -14.978 1.00 94.81 115 TYR A C 1
ATOM 923 O O . TYR A 1 115 ? 18.001 10.786 -14.759 1.00 94.81 115 TYR A O 1
ATOM 931 N N . ILE A 1 116 ? 17.837 8.551 -14.822 1.00 91.25 116 ILE A N 1
ATOM 932 C CA . ILE A 1 116 ? 19.222 8.305 -14.398 1.00 91.25 116 ILE A CA 1
ATOM 933 C C . ILE A 1 116 ? 20.210 8.736 -15.490 1.00 91.25 116 ILE A C 1
ATOM 935 O O . ILE A 1 116 ? 21.201 9.398 -15.183 1.00 91.25 116 ILE A O 1
ATOM 939 N N . GLU A 1 117 ? 19.941 8.398 -16.752 1.00 95.75 117 GLU A N 1
ATOM 940 C CA . GLU A 1 117 ? 20.778 8.780 -17.896 1.00 95.75 117 GLU A CA 1
ATOM 941 C C . GLU A 1 117 ? 20.866 10.303 -18.086 1.00 95.75 117 GLU A C 1
ATOM 943 O O . GLU A 1 117 ? 21.905 10.816 -18.507 1.00 95.75 117 GLU A O 1
ATOM 948 N N . GLU A 1 118 ? 19.805 11.032 -17.732 1.00 95.75 118 GLU A N 1
ATOM 949 C CA . GLU A 1 118 ? 19.729 12.494 -17.817 1.00 95.75 118 GLU A CA 1
ATOM 950 C C . GLU A 1 118 ? 20.224 13.236 -16.555 1.00 95.75 118 GLU A C 1
ATOM 952 O O . GLU A 1 118 ? 20.127 14.461 -16.506 1.00 95.75 118 GLU A O 1
ATOM 957 N N . ASP A 1 119 ? 20.763 12.536 -15.546 1.00 94.88 119 ASP A N 1
ATOM 958 C CA . ASP A 1 119 ? 21.166 13.102 -14.238 1.00 94.88 119 ASP A CA 1
ATOM 959 C C . ASP A 1 119 ? 20.000 13.768 -13.466 1.00 94.88 119 ASP A C 1
ATOM 961 O O . ASP A 1 119 ? 20.162 14.730 -12.716 1.00 94.88 119 ASP A O 1
ATOM 965 N N . LYS A 1 120 ? 18.786 13.227 -13.630 1.00 95.75 120 LYS A N 1
ATOM 966 C CA . LYS A 1 120 ? 17.524 13.710 -13.042 1.00 95.75 120 LYS A CA 1
ATOM 967 C C . LYS A 1 120 ? 17.006 12.830 -11.906 1.00 95.75 120 LYS A C 1
ATOM 969 O O . LYS A 1 120 ? 15.805 12.744 -11.655 1.00 95.75 120 LYS A O 1
ATOM 974 N N . ALA A 1 121 ? 17.904 12.186 -11.163 1.00 93.25 121 ALA A N 1
ATOM 975 C CA . ALA A 1 121 ? 17.524 11.296 -10.063 1.00 93.25 121 ALA A CA 1
ATOM 976 C C . ALA A 1 121 ? 16.652 11.986 -8.992 1.00 93.25 121 ALA A C 1
ATOM 978 O O . ALA A 1 121 ? 15.815 11.339 -8.367 1.00 93.25 121 ALA A O 1
ATOM 979 N N . GLN A 1 122 ? 16.826 13.296 -8.778 1.00 94.31 122 GLN A N 1
ATOM 980 C CA . GLN A 1 122 ? 15.978 14.066 -7.861 1.00 94.31 122 GLN A CA 1
ATOM 981 C C . GLN A 1 122 ? 14.553 14.257 -8.391 1.00 94.31 122 GLN A C 1
ATOM 983 O O . GLN A 1 122 ? 13.612 14.146 -7.612 1.00 94.31 122 GLN A O 1
ATOM 988 N N . GLU A 1 123 ? 14.391 14.503 -9.694 1.00 96.12 123 GLU A N 1
ATOM 989 C CA . GLU A 1 123 ? 13.072 14.619 -10.331 1.00 96.12 123 GLU A CA 1
ATOM 990 C C . GLU A 1 123 ? 12.329 13.282 -10.239 1.00 96.12 123 GLU A C 1
ATOM 992 O O . GLU A 1 123 ? 11.188 13.253 -9.800 1.00 96.12 123 GLU A O 1
ATOM 997 N N . TYR A 1 124 ? 13.021 12.165 -10.488 1.00 95.25 124 TYR A N 1
ATOM 998 C CA . TYR A 1 124 ? 12.459 10.823 -10.317 1.00 95.25 124 TYR A CA 1
ATOM 999 C C . TYR A 1 124 ? 11.921 10.569 -8.898 1.00 95.25 124 TYR A C 1
ATOM 1001 O O . TYR A 1 124 ? 10.814 10.063 -8.716 1.00 95.25 124 TYR A O 1
ATOM 1009 N N . GLN A 1 125 ? 12.698 10.935 -7.871 1.00 93.31 125 GLN A N 1
ATOM 1010 C CA . GLN A 1 125 ? 12.258 10.802 -6.478 1.00 93.31 125 GLN A CA 1
ATOM 1011 C C . GLN A 1 125 ? 11.084 11.735 -6.158 1.00 93.31 125 GLN A C 1
ATOM 1013 O O . GLN A 1 125 ? 10.192 11.345 -5.408 1.00 93.31 125 GLN A O 1
ATOM 1018 N N . SER A 1 126 ? 11.072 12.941 -6.731 1.00 95.00 126 SER A N 1
ATOM 1019 C CA . SER A 1 126 ? 9.960 13.883 -6.594 1.00 95.00 126 SER A CA 1
ATOM 1020 C C . SER A 1 126 ? 8.680 13.332 -7.218 1.00 95.00 126 SER A C 1
ATOM 1022 O O . SER A 1 126 ? 7.639 13.378 -6.574 1.00 95.00 126 SER A O 1
ATOM 1024 N N . ASP A 1 127 ? 8.752 12.768 -8.423 1.00 96.31 127 ASP A N 1
ATOM 1025 C CA . ASP A 1 127 ? 7.586 12.233 -9.129 1.00 96.31 127 ASP A CA 1
ATOM 1026 C C . ASP A 1 127 ? 7.004 11.012 -8.403 1.00 96.31 127 ASP A C 1
ATOM 1028 O O . ASP A 1 127 ? 5.791 10.934 -8.196 1.00 96.31 127 ASP A O 1
ATOM 1032 N N . LEU A 1 128 ? 7.860 10.100 -7.920 1.00 94.69 128 LEU A N 1
ATOM 1033 C CA . LEU A 1 128 ? 7.430 8.987 -7.066 1.00 94.69 128 LEU A CA 1
ATOM 1034 C C . LEU A 1 128 ? 6.754 9.471 -5.784 1.00 94.69 128 LEU A C 1
ATOM 1036 O O . LEU A 1 128 ? 5.706 8.955 -5.396 1.00 94.69 128 LEU A O 1
ATOM 1040 N N . TYR A 1 129 ? 7.361 10.446 -5.109 1.00 94.12 129 TYR A N 1
ATOM 1041 C CA . TYR A 1 129 ? 6.803 11.010 -3.890 1.00 94.12 129 TYR A CA 1
ATOM 1042 C C . TYR A 1 129 ? 5.433 11.637 -4.156 1.00 94.12 129 TYR A C 1
ATOM 1044 O O . TYR A 1 129 ? 4.483 11.333 -3.440 1.00 94.12 129 TYR A O 1
ATOM 1052 N N . SER A 1 130 ? 5.315 12.471 -5.194 1.00 95.75 130 SER A N 1
ATOM 1053 C CA . SER A 1 130 ? 4.069 13.153 -5.547 1.00 95.75 130 SER A CA 1
ATOM 1054 C C . SER A 1 130 ? 2.955 12.170 -5.896 1.00 95.75 130 SER A C 1
ATOM 1056 O O . SER A 1 130 ? 1.821 12.375 -5.471 1.00 95.75 130 SER A O 1
ATOM 1058 N N . TYR A 1 131 ? 3.268 11.074 -6.593 1.00 96.56 131 TYR A N 1
ATOM 1059 C CA . TYR A 1 131 ? 2.308 9.996 -6.835 1.00 96.56 131 TYR A CA 1
ATOM 1060 C C . TYR A 1 131 ? 1.744 9.434 -5.518 1.00 96.56 131 TYR A C 1
ATOM 1062 O O . TYR A 1 131 ? 0.528 9.388 -5.321 1.00 96.56 131 TYR A O 1
ATOM 1070 N N . TYR A 1 132 ? 2.613 9.056 -4.575 1.00 95.00 132 TYR A N 1
ATOM 1071 C CA . TYR A 1 132 ? 2.166 8.489 -3.301 1.00 95.00 132 TYR A CA 1
ATOM 1072 C C . TYR A 1 132 ? 1.470 9.516 -2.400 1.00 95.00 132 TYR A C 1
ATOM 1074 O O . TYR A 1 132 ? 0.498 9.178 -1.727 1.00 95.00 132 TYR A O 1
ATOM 1082 N N . GLU A 1 133 ? 1.929 10.766 -2.386 1.00 94.00 133 GLU A N 1
ATOM 1083 C CA . GLU A 1 133 ? 1.272 11.856 -1.663 1.00 94.00 133 GLU A CA 1
ATOM 1084 C C . GLU A 1 133 ? -0.157 12.067 -2.172 1.00 94.00 133 GLU A C 1
ATOM 1086 O O . GLU A 1 133 ? -1.088 12.095 -1.367 1.00 94.00 133 GLU A O 1
ATOM 1091 N N . ASN A 1 134 ? -0.362 12.113 -3.492 1.00 94.38 134 ASN A N 1
ATOM 1092 C CA . ASN A 1 134 ? -1.689 12.276 -4.088 1.00 94.38 134 ASN A CA 1
ATOM 1093 C C . ASN A 1 134 ? -2.658 11.158 -3.680 1.00 94.38 134 ASN A C 1
ATOM 1095 O O . ASN A 1 134 ? -3.832 11.424 -3.423 1.00 94.38 134 ASN A O 1
ATOM 1099 N N . ILE A 1 135 ? -2.167 9.919 -3.596 1.00 94.94 135 ILE A N 1
ATOM 1100 C CA . ILE A 1 135 ? -2.991 8.756 -3.256 1.00 94.94 135 ILE A CA 1
ATOM 1101 C C . ILE A 1 135 ? -3.260 8.665 -1.754 1.00 94.94 135 ILE A C 1
ATOM 1103 O O . ILE A 1 135 ? -4.368 8.314 -1.362 1.00 94.94 135 ILE A O 1
ATOM 1107 N N . TYR A 1 136 ? -2.284 8.969 -0.895 1.00 94.44 136 TYR A N 1
ATOM 1108 C CA . TYR A 1 136 ? -2.407 8.698 0.541 1.00 94.44 136 TYR A CA 1
ATOM 1109 C C . TYR A 1 136 ? -2.764 9.918 1.392 1.00 94.44 136 TYR A C 1
ATOM 1111 O O . TYR A 1 136 ? -3.451 9.764 2.400 1.00 94.44 136 TYR A O 1
ATOM 1119 N N . GLN A 1 137 ? -2.374 11.135 1.010 1.00 93.12 137 GLN A N 1
ATOM 1120 C CA . GLN A 1 137 ? -2.661 12.342 1.797 1.00 93.12 137 GLN A CA 1
ATOM 1121 C C . GLN A 1 137 ? -4.155 12.537 2.146 1.00 93.12 137 GLN A C 1
ATOM 1123 O O . GLN A 1 137 ? -4.440 12.986 3.263 1.00 93.12 137 GLN A O 1
ATOM 1128 N N . PRO A 1 138 ? -5.133 12.205 1.275 1.00 93.19 138 PRO A N 1
ATOM 1129 C CA . PRO A 1 138 ? -6.549 12.339 1.626 1.00 93.19 138 PRO A CA 1
ATOM 1130 C C . PRO A 1 138 ? -6.968 11.486 2.831 1.00 93.19 138 PRO A C 1
ATOM 1132 O O . PRO A 1 138 ? -7.797 11.929 3.625 1.00 93.19 138 PRO A O 1
ATOM 1135 N N . TYR A 1 139 ? -6.357 10.309 2.996 1.00 94.44 139 TYR A N 1
ATOM 1136 C CA . TYR A 1 139 ? -6.778 9.283 3.955 1.00 94.44 139 TYR A CA 1
ATOM 1137 C C . TYR A 1 139 ? -5.996 9.293 5.266 1.00 94.44 139 TYR A C 1
ATOM 1139 O O . TYR A 1 139 ? -6.397 8.635 6.220 1.00 94.44 139 TYR A O 1
ATOM 1147 N N . PHE A 1 140 ? -4.878 10.011 5.330 1.00 92.50 140 PHE A N 1
ATOM 1148 C CA . PHE A 1 140 ? -3.997 10.036 6.493 1.00 92.50 140 PHE A CA 1
ATOM 1149 C C . PHE A 1 140 ? -4.054 11.383 7.216 1.00 92.50 140 PHE A C 1
ATOM 1151 O O . PHE A 1 140 ? -4.250 12.439 6.608 1.00 92.50 140 PHE A O 1
ATOM 1158 N N . GLU A 1 141 ? -3.858 11.348 8.534 1.00 90.06 141 GLU A N 1
ATOM 1159 C CA . GLU A 1 141 ? -3.620 12.550 9.334 1.00 90.06 141 GLU A CA 1
ATOM 1160 C C . GLU A 1 141 ? -2.382 13.299 8.829 1.00 90.06 141 GLU A C 1
ATOM 1162 O O . GLU A 1 141 ? -1.445 12.691 8.296 1.00 90.06 141 GLU A O 1
ATOM 1167 N N . GLU A 1 142 ? -2.368 14.621 9.006 1.00 83.19 142 GLU A N 1
ATOM 1168 C CA . GLU A 1 142 ? -1.330 15.486 8.438 1.00 83.19 142 GLU A CA 1
ATOM 1169 C C . GLU A 1 142 ? 0.081 14.977 8.786 1.00 83.19 142 GLU A C 1
ATOM 1171 O O . GLU A 1 142 ? 0.397 14.701 9.945 1.00 83.19 142 GLU A O 1
ATOM 1176 N N . ASN A 1 143 ? 0.938 14.846 7.769 1.00 74.88 143 ASN A N 1
ATOM 1177 C CA . ASN A 1 143 ? 2.328 14.385 7.877 1.00 74.88 143 ASN A CA 1
ATOM 1178 C C . ASN A 1 143 ? 2.535 12.943 8.398 1.00 74.88 143 ASN A C 1
ATOM 1180 O O . ASN A 1 143 ? 3.680 12.538 8.610 1.00 74.88 143 ASN A O 1
ATOM 1184 N N . THR A 1 144 ? 1.484 12.134 8.587 1.00 84.75 144 THR A N 1
ATOM 1185 C CA . THR A 1 144 ? 1.642 10.743 9.068 1.00 84.75 144 THR A CA 1
ATOM 1186 C C . THR A 1 144 ? 2.008 9.763 7.952 1.00 84.75 144 THR 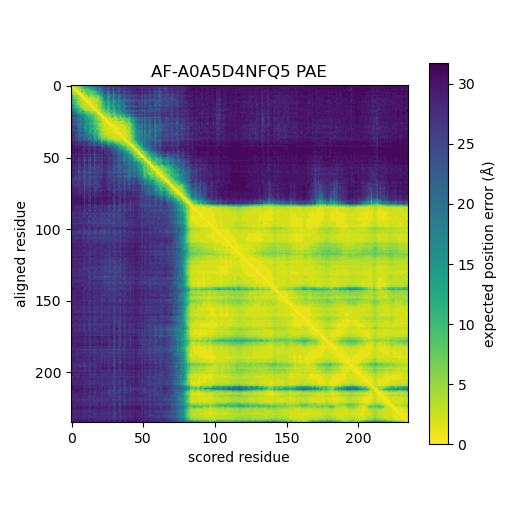A C 1
ATOM 1188 O O . THR A 1 144 ? 2.859 8.893 8.154 1.00 84.75 144 THR A O 1
ATOM 1191 N N . PHE A 1 145 ? 1.458 9.944 6.746 1.00 87.88 145 PHE A N 1
ATOM 1192 C CA . PHE A 1 145 ? 1.748 9.079 5.594 1.00 87.88 145 PHE A CA 1
ATOM 1193 C C . PHE A 1 145 ? 3.239 9.092 5.211 1.00 87.88 145 PHE A C 1
ATOM 1195 O O . PHE A 1 145 ? 3.781 8.070 4.792 1.00 87.88 145 PHE A O 1
ATOM 1202 N N . GLN A 1 146 ? 3.934 10.214 5.436 1.00 88.06 146 GLN A N 1
ATOM 1203 C CA . GLN A 1 146 ? 5.342 10.355 5.074 1.00 88.06 146 GLN A CA 1
ATOM 1204 C C . GLN A 1 146 ? 6.245 9.336 5.771 1.00 88.06 146 GLN A C 1
ATOM 1206 O O . GLN A 1 146 ? 7.154 8.767 5.161 1.00 88.06 146 GLN A O 1
ATOM 1211 N N . GLY A 1 147 ? 5.994 9.085 7.059 1.00 85.19 147 GLY A N 1
ATOM 1212 C CA . GLY A 1 147 ? 6.732 8.075 7.816 1.00 85.19 147 GLY A CA 1
ATOM 1213 C C . GLY A 1 147 ? 6.534 6.672 7.238 1.00 85.19 147 GLY A C 1
ATOM 1214 O O . GLY A 1 147 ? 7.478 5.881 7.187 1.00 85.19 147 GLY A O 1
ATOM 1215 N N . HIS A 1 148 ? 5.332 6.387 6.740 1.00 86.31 148 HIS A N 1
ATOM 1216 C CA . HIS A 1 148 ? 5.000 5.112 6.119 1.00 86.31 148 HIS A CA 1
ATOM 1217 C C . HIS A 1 148 ? 5.634 4.952 4.724 1.00 86.31 148 HIS A C 1
ATOM 1219 O O . HIS A 1 148 ? 6.134 3.871 4.417 1.00 86.31 148 HIS A O 1
ATOM 1225 N N . ILE A 1 149 ? 5.719 6.015 3.914 1.00 86.25 149 ILE A N 1
ATOM 1226 C CA . ILE A 1 149 ? 6.474 5.994 2.644 1.00 86.25 149 ILE A CA 1
ATOM 1227 C C . ILE A 1 149 ? 7.961 5.740 2.915 1.00 86.25 149 ILE A C 1
ATOM 1229 O O . ILE A 1 149 ? 8.545 4.818 2.351 1.00 86.25 149 ILE A O 1
ATOM 1233 N N . ASN A 1 150 ? 8.565 6.496 3.838 1.00 84.06 150 ASN A N 1
ATOM 1234 C CA . ASN A 1 150 ? 9.996 6.391 4.155 1.00 84.06 150 ASN A CA 1
ATOM 1235 C C . ASN A 1 150 ? 10.407 5.010 4.698 1.00 84.06 150 ASN A C 1
ATOM 1237 O O . ASN A 1 150 ? 11.579 4.643 4.637 1.00 84.06 150 ASN A O 1
ATOM 1241 N N . THR A 1 151 ? 9.457 4.253 5.255 1.00 83.25 151 THR A N 1
ATOM 1242 C CA . THR A 1 151 ? 9.662 2.889 5.770 1.00 83.25 151 THR A CA 1
ATOM 1243 C C . THR A 1 151 ? 9.153 1.802 4.819 1.00 83.25 151 THR A C 1
ATOM 1245 O O . THR A 1 151 ? 9.127 0.630 5.191 1.00 83.25 151 THR A O 1
ATOM 1248 N N . ASN A 1 152 ? 8.789 2.169 3.585 1.00 83.88 152 ASN A N 1
ATOM 1249 C CA . ASN A 1 152 ? 8.251 1.292 2.542 1.00 83.88 152 ASN A CA 1
ATOM 1250 C C . ASN A 1 152 ? 6.966 0.539 2.925 1.00 83.88 152 ASN A C 1
ATOM 1252 O O . ASN A 1 152 ? 6.666 -0.515 2.373 1.00 83.88 152 ASN A O 1
ATOM 1256 N N . GLN A 1 153 ? 6.186 1.076 3.862 1.00 86.88 153 GLN A N 1
ATOM 1257 C CA . GLN A 1 153 ? 4.918 0.483 4.296 1.00 86.88 153 GLN A CA 1
ATOM 1258 C C . GLN A 1 153 ? 3.754 0.787 3.341 1.00 86.88 153 GLN A C 1
ATOM 1260 O O . GLN A 1 153 ? 2.689 0.192 3.482 1.00 86.88 153 GLN A O 1
ATOM 1265 N N . LEU A 1 154 ? 3.958 1.696 2.382 1.00 91.38 154 LEU A N 1
ATOM 1266 C CA . LEU A 1 154 ? 2.968 2.110 1.379 1.00 91.38 154 LEU A CA 1
ATOM 1267 C C . LEU A 1 154 ? 3.463 1.949 -0.074 1.00 91.38 154 LEU A C 1
ATOM 1269 O O . LEU A 1 154 ? 2.803 2.408 -1.003 1.00 91.38 154 LEU A O 1
ATOM 1273 N N . THR A 1 155 ? 4.626 1.318 -0.279 1.00 92.25 155 THR A N 1
ATOM 1274 C CA . THR A 1 155 ? 5.337 1.273 -1.576 1.00 92.25 155 THR A CA 1
ATOM 1275 C C . THR A 1 155 ? 5.564 -0.157 -2.095 1.00 92.25 155 THR A C 1
ATOM 1277 O O . THR A 1 155 ? 6.443 -0.407 -2.923 1.00 92.25 155 THR A O 1
ATOM 1280 N N . PHE A 1 156 ? 4.776 -1.140 -1.637 1.00 94.19 156 PHE A N 1
ATOM 1281 C CA . PHE A 1 156 ? 4.963 -2.550 -2.022 1.00 94.19 156 PHE A CA 1
ATOM 1282 C C . PHE A 1 156 ? 4.780 -2.806 -3.520 1.00 94.19 156 PHE A C 1
ATOM 1284 O O . PHE A 1 156 ? 5.459 -3.667 -4.077 1.00 94.19 156 PHE A O 1
ATOM 1291 N N . THR A 1 157 ? 3.908 -2.054 -4.188 1.00 94.94 157 THR A N 1
ATOM 1292 C CA . THR A 1 157 ? 3.682 -2.156 -5.638 1.00 94.94 157 THR A CA 1
ATOM 1293 C C . THR A 1 157 ? 4.922 -1.756 -6.440 1.00 94.94 157 THR A C 1
ATOM 1295 O O . THR A 1 157 ? 5.236 -2.412 -7.431 1.00 94.94 157 THR A O 1
ATOM 1298 N N . GLN A 1 158 ? 5.693 -0.770 -5.971 1.00 94.38 158 GLN A N 1
ATOM 1299 C CA . GLN A 1 158 ? 7.006 -0.437 -6.530 1.00 94.38 158 GLN A CA 1
ATOM 1300 C C . GLN A 1 158 ? 8.020 -1.569 -6.318 1.00 94.38 158 GLN A C 1
ATOM 1302 O O . GLN A 1 158 ? 8.718 -1.943 -7.260 1.00 94.38 158 GLN A O 1
ATOM 1307 N N . LEU A 1 159 ? 8.097 -2.145 -5.111 1.00 92.88 159 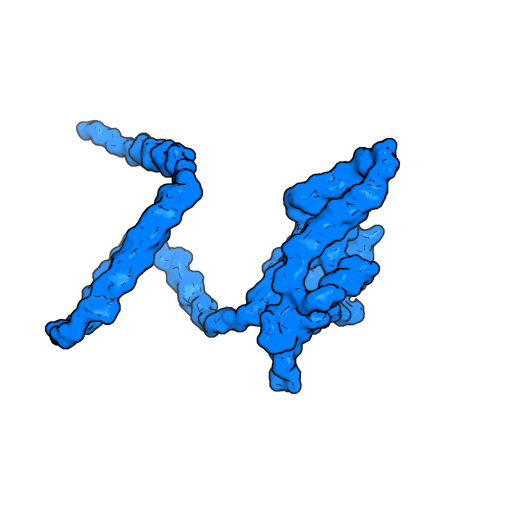LEU A N 1
ATOM 1308 C CA . LEU A 1 159 ? 9.001 -3.273 -4.838 1.00 92.88 159 LEU A CA 1
ATOM 1309 C C . LEU A 1 159 ? 8.686 -4.477 -5.740 1.00 92.88 159 LEU A C 1
ATOM 1311 O O . LEU A 1 159 ? 9.585 -5.017 -6.385 1.00 92.88 159 LEU A O 1
ATOM 1315 N N . ALA A 1 160 ? 7.404 -4.839 -5.839 1.00 95.50 160 ALA A N 1
ATOM 1316 C CA . ALA A 1 160 ? 6.925 -5.905 -6.711 1.00 95.50 160 ALA A CA 1
ATOM 1317 C C . ALA A 1 160 ? 7.277 -5.651 -8.177 1.00 95.50 160 ALA A C 1
ATOM 1319 O O . ALA A 1 160 ? 7.793 -6.552 -8.847 1.00 95.50 160 ALA A O 1
ATOM 1320 N N . TYR A 1 161 ? 7.082 -4.418 -8.650 1.00 95.69 161 TYR A N 1
ATOM 1321 C CA . TYR A 1 161 ? 7.364 -4.050 -10.030 1.00 95.69 161 TYR A CA 1
ATOM 1322 C C . TYR A 1 161 ? 8.814 -4.328 -10.430 1.00 95.69 161 TYR A C 1
ATOM 1324 O O . TYR A 1 161 ? 9.068 -4.963 -11.454 1.00 95.69 161 TYR A O 1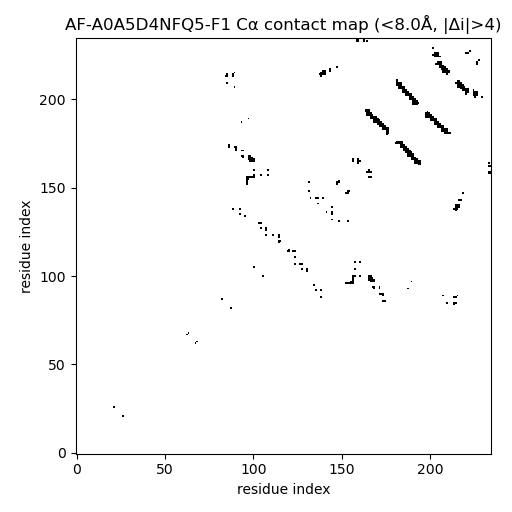
ATOM 1332 N N . TYR A 1 162 ? 9.774 -3.952 -9.582 1.00 93.06 162 TYR A N 1
ATOM 1333 C CA . TYR A 1 162 ? 11.196 -4.178 -9.852 1.00 93.06 162 TYR A CA 1
ATOM 1334 C C . TYR A 1 162 ? 11.597 -5.653 -9.936 1.00 93.06 162 TYR A C 1
ATOM 1336 O O . TYR A 1 162 ? 12.653 -5.980 -10.480 1.00 93.06 162 TYR A O 1
ATOM 1344 N N . LYS A 1 163 ? 10.767 -6.562 -9.420 1.00 93.38 163 LYS A N 1
ATOM 1345 C CA . LYS A 1 163 ? 10.958 -8.015 -9.538 1.00 93.38 163 LYS A CA 1
ATOM 1346 C C . LYS A 1 163 ? 10.101 -8.652 -10.630 1.00 93.38 163 LYS A C 1
ATOM 1348 O O . LYS A 1 163 ? 10.133 -9.872 -10.807 1.00 93.38 163 LYS A O 1
ATOM 1353 N N . GLY A 1 164 ? 9.394 -7.832 -11.405 1.00 94.94 164 GLY A N 1
ATOM 1354 C CA . GLY A 1 164 ? 8.502 -8.268 -12.472 1.00 94.94 164 GLY A CA 1
ATOM 1355 C C . GLY A 1 164 ? 7.191 -8.856 -11.955 1.00 94.94 164 GLY A C 1
ATOM 1356 O O . GLY A 1 164 ? 6.585 -9.664 -12.659 1.00 94.94 164 GLY A O 1
ATOM 1357 N N . TYR A 1 165 ? 6.784 -8.490 -10.736 1.00 96.50 165 TYR A N 1
ATOM 1358 C CA . TYR A 1 165 ? 5.496 -8.863 -10.169 1.00 96.50 165 TYR A CA 1
ATOM 1359 C C . TYR A 1 165 ? 4.485 -7.720 -10.249 1.00 96.50 165 TYR A C 1
ATOM 1361 O O . TYR A 1 165 ? 4.834 -6.543 -10.181 1.00 96.50 165 TYR A O 1
ATOM 1369 N N . GLN A 1 166 ? 3.214 -8.099 -10.320 1.00 96.75 166 GLN A N 1
ATOM 1370 C CA . GLN A 1 166 ? 2.070 -7.229 -10.074 1.00 96.75 166 GLN A CA 1
ATOM 1371 C C . GLN A 1 166 ? 1.306 -7.757 -8.859 1.00 96.75 166 GLN A C 1
ATOM 1373 O O . GLN A 1 166 ? 1.109 -8.969 -8.731 1.00 96.75 166 GLN A O 1
ATOM 1378 N N . LEU A 1 167 ? 0.870 -6.856 -7.980 1.00 97.56 167 LEU A N 1
ATOM 1379 C CA . LEU A 1 167 ? 0.026 -7.194 -6.836 1.00 97.56 167 LEU A CA 1
ATOM 1380 C C . LEU A 1 167 ? -1.430 -6.832 -7.128 1.00 97.56 167 LEU A C 1
ATOM 1382 O O . LEU A 1 167 ? -1.715 -5.898 -7.883 1.00 97.56 167 LEU A O 1
ATOM 1386 N N . LYS A 1 168 ? -2.350 -7.584 -6.529 1.00 98.12 168 LYS A N 1
ATOM 1387 C CA . LYS A 1 168 ? -3.778 -7.278 -6.526 1.00 98.12 168 LYS A CA 1
ATOM 1388 C C . LYS A 1 168 ? -4.388 -7.689 -5.193 1.00 98.12 168 LYS A C 1
ATOM 1390 O O . LYS A 1 168 ? -4.379 -8.881 -4.866 1.00 98.12 168 LYS A O 1
ATOM 1395 N N . ALA A 1 169 ? -4.958 -6.737 -4.467 1.00 97.81 169 ALA A N 1
ATOM 1396 C CA . ALA A 1 169 ? -5.833 -7.038 -3.349 1.00 97.81 169 ALA A CA 1
ATOM 1397 C C . ALA A 1 169 ? -7.098 -7.738 -3.872 1.00 97.81 169 ALA A C 1
ATOM 1399 O O . ALA A 1 169 ? -7.666 -7.376 -4.903 1.00 97.81 169 ALA A O 1
ATOM 1400 N N . ASP A 1 170 ? -7.499 -8.806 -3.193 1.00 95.50 170 ASP A N 1
ATOM 1401 C CA . ASP A 1 170 ? -8.665 -9.609 -3.552 1.00 95.50 170 ASP A CA 1
ATOM 1402 C C . ASP A 1 170 ? -9.769 -9.435 -2.511 1.00 95.50 170 ASP A C 1
ATOM 1404 O O . ASP A 1 170 ? -10.719 -8.685 -2.710 1.00 95.50 170 ASP A O 1
ATOM 1408 N N . LYS A 1 171 ? -9.623 -10.102 -1.366 1.00 95.62 171 LYS A N 1
ATOM 1409 C CA . LYS A 1 171 ? -10.546 -9.976 -0.243 1.00 95.62 171 LYS A CA 1
ATOM 1410 C C . LYS A 1 171 ? -9.915 -9.132 0.849 1.00 95.62 171 LYS A C 1
ATOM 1412 O O . LYS A 1 171 ? -8.949 -9.574 1.474 1.00 95.62 171 LYS A O 1
ATOM 1417 N N . ILE A 1 172 ? -10.513 -7.981 1.122 1.00 97.81 172 ILE A N 1
ATOM 1418 C CA . ILE A 1 172 ? -10.211 -7.153 2.286 1.00 97.81 172 ILE A CA 1
ATOM 1419 C C . ILE A 1 172 ? -11.303 -7.410 3.328 1.00 97.81 172 ILE A C 1
ATOM 1421 O O . ILE A 1 172 ? -12.471 -7.599 3.002 1.00 97.81 172 ILE A O 1
ATOM 1425 N N . ASN A 1 173 ? -10.906 -7.571 4.585 1.00 97.31 173 ASN A N 1
ATOM 1426 C CA . ASN A 1 173 ? -11.829 -7.712 5.701 1.00 97.31 173 ASN A CA 1
ATOM 1427 C C . ASN A 1 173 ? -11.320 -6.858 6.851 1.00 97.31 173 ASN A C 1
ATOM 1429 O O . ASN A 1 173 ? -10.270 -7.164 7.422 1.00 97.31 173 ASN A O 1
ATOM 1433 N N . VAL A 1 174 ? -12.094 -5.838 7.194 1.00 96.94 174 VAL A N 1
ATOM 1434 C CA . VAL A 1 174 ? -11.812 -4.890 8.268 1.00 96.94 174 VAL A CA 1
ATOM 1435 C C . VAL A 1 174 ? -12.820 -5.114 9.388 1.00 96.94 174 VAL A C 1
ATOM 1437 O O . VAL A 1 174 ? -14.014 -5.280 9.151 1.00 96.94 174 VAL A O 1
ATOM 1440 N N . LYS A 1 175 ? -12.334 -5.183 10.627 1.00 95.38 175 LYS A N 1
ATOM 1441 C CA . LYS A 1 175 ? -13.178 -5.346 11.812 1.00 95.38 175 LYS A CA 1
ATOM 1442 C C . LYS A 1 175 ? -12.697 -4.435 12.917 1.00 95.38 175 LYS A C 1
ATOM 1444 O O . LYS A 1 175 ? -11.535 -4.520 13.314 1.00 95.38 175 LYS A O 1
ATOM 1449 N N . GLU A 1 176 ? -13.600 -3.612 13.428 1.00 93.62 176 GLU A N 1
ATOM 1450 C CA . GLU A 1 176 ? -13.325 -2.808 14.610 1.00 93.62 176 GLU A CA 1
ATOM 1451 C C . GLU A 1 176 ? -13.046 -3.704 15.829 1.00 93.62 176 GLU A C 1
ATOM 1453 O O . GLU A 1 176 ? -13.616 -4.788 15.993 1.00 93.62 176 GLU A O 1
ATOM 1458 N N . ASP A 1 177 ? -12.108 -3.273 16.665 1.00 91.62 177 ASP A N 1
ATOM 1459 C CA . ASP A 1 177 ? -11.768 -3.890 17.935 1.00 91.62 177 ASP A CA 1
ATOM 1460 C C . ASP A 1 177 ? -12.849 -3.551 18.966 1.00 91.62 177 ASP A C 1
ATOM 1462 O O . ASP A 1 177 ? -13.006 -2.404 19.373 1.00 91.62 177 ASP A O 1
ATOM 1466 N N . GLU A 1 178 ? -13.554 -4.572 19.460 1.00 89.88 178 GLU A N 1
ATOM 1467 C CA . GLU A 1 178 ? -14.635 -4.418 20.448 1.00 89.88 178 GLU A CA 1
ATOM 1468 C C . GLU A 1 178 ? -14.212 -3.689 21.741 1.00 89.88 178 GLU A C 1
ATOM 1470 O O . GLU A 1 178 ? -15.062 -3.260 22.523 1.00 89.88 178 GLU A O 1
ATOM 1475 N N . LYS A 1 179 ? -12.906 -3.598 22.023 1.00 90.25 179 LYS A N 1
ATOM 1476 C CA . LYS A 1 179 ? -12.352 -3.009 23.247 1.00 90.25 179 LYS A CA 1
ATOM 1477 C C . LYS A 1 179 ? -11.729 -1.639 23.021 1.00 90.25 179 LYS A C 1
ATOM 1479 O O . LYS A 1 179 ? -11.331 -1.005 24.000 1.00 90.25 179 LYS A O 1
ATOM 1484 N N . THR A 1 180 ? -11.534 -1.206 21.781 1.00 89.06 180 THR A N 1
ATOM 1485 C CA . THR A 1 180 ? -10.818 0.036 21.476 1.00 89.06 180 THR A CA 1
ATOM 1486 C C . THR A 1 180 ? -11.455 0.713 20.274 1.00 89.06 180 THR A C 1
ATOM 1488 O O . THR A 1 180 ? -11.163 0.360 19.137 1.00 89.06 180 THR A O 1
ATOM 1491 N N . ASP A 1 181 ? -12.286 1.706 20.578 1.00 89.12 181 ASP A N 1
ATOM 1492 C CA . ASP A 1 181 ? -12.932 2.598 19.613 1.00 89.12 181 ASP A CA 1
ATOM 1493 C C . ASP A 1 181 ? -11.911 3.202 18.638 1.00 89.12 181 ASP A C 1
ATOM 1495 O O . ASP A 1 181 ? -10.821 3.627 19.051 1.00 89.12 181 ASP A O 1
ATOM 1499 N N . GLY A 1 182 ? -12.245 3.191 17.348 1.00 90.44 182 GLY A N 1
ATOM 1500 C CA . GLY A 1 182 ? -11.381 3.707 16.285 1.00 90.44 182 GLY A CA 1
ATOM 1501 C C . GLY A 1 182 ? -10.171 2.826 15.960 1.00 90.44 182 GLY A C 1
ATOM 1502 O O . GLY A 1 182 ? -9.294 3.226 15.191 1.00 90.44 182 GLY A O 1
ATOM 1503 N N . ALA A 1 183 ? -10.080 1.621 16.524 1.00 95.06 183 ALA A N 1
ATOM 1504 C CA . ALA A 1 183 ? -9.009 0.685 16.225 1.00 95.06 183 ALA A CA 1
ATOM 1505 C C . ALA A 1 183 ? -9.546 -0.530 15.469 1.00 95.06 183 ALA A C 1
ATOM 1507 O O . ALA A 1 183 ? -10.422 -1.235 15.949 1.00 95.06 183 ALA A O 1
ATOM 1508 N N . TYR A 1 184 ? -8.963 -0.828 14.314 1.00 96.12 184 TYR A N 1
ATOM 1509 C CA . TYR A 1 184 ? -9.459 -1.835 13.385 1.00 96.12 184 TYR A CA 1
ATOM 1510 C C . TYR A 1 184 ? -8.383 -2.868 13.092 1.00 96.12 184 TYR A C 1
ATOM 1512 O O . TYR A 1 184 ? -7.244 -2.526 12.777 1.00 96.12 184 TYR A O 1
ATOM 1520 N N . ASN A 1 185 ? -8.748 -4.143 13.150 1.00 97.62 185 ASN A N 1
ATOM 1521 C CA . ASN A 1 185 ? -7.913 -5.230 12.661 1.00 97.62 185 ASN A CA 1
ATOM 1522 C C . ASN A 1 185 ? -8.316 -5.544 11.224 1.00 97.62 185 ASN A C 1
ATOM 1524 O O . ASN A 1 185 ? -9.507 -5.642 10.918 1.00 97.62 185 ASN A O 1
ATOM 1528 N N . PHE A 1 186 ? -7.332 -5.742 10.355 1.00 97.75 186 PHE A N 1
ATOM 1529 C CA . PHE A 1 186 ? -7.590 -6.066 8.960 1.00 97.75 186 PHE A CA 1
ATOM 1530 C C . PHE A 1 186 ? -6.936 -7.373 8.535 1.00 97.75 186 PHE A C 1
ATOM 1532 O O . PHE A 1 186 ? -5.970 -7.871 9.120 1.00 97.75 186 PHE A O 1
ATOM 1539 N N . THR A 1 187 ? -7.482 -7.933 7.468 1.00 98.38 187 THR A N 1
ATOM 1540 C CA . THR A 1 187 ? -6.902 -9.036 6.714 1.00 98.38 187 THR A CA 1
ATOM 1541 C C . THR A 1 187 ? -7.088 -8.749 5.233 1.00 98.38 187 THR A C 1
ATOM 1543 O O . THR A 1 187 ? -8.221 -8.578 4.795 1.00 98.38 187 THR A O 1
ATOM 1546 N N . VAL A 1 188 ? -5.997 -8.741 4.473 1.00 98.44 188 VAL A N 1
ATOM 1547 C CA . VAL A 1 188 ? -5.997 -8.622 3.013 1.00 98.44 188 VAL A CA 1
ATOM 1548 C C . VAL A 1 188 ? -5.513 -9.939 2.426 1.00 98.44 188 VAL A C 1
ATOM 1550 O O . VAL A 1 188 ? -4.454 -10.437 2.800 1.00 98.44 188 VAL A O 1
ATOM 1553 N N . ASN A 1 189 ? -6.277 -10.515 1.508 1.00 98.31 189 ASN A N 1
ATOM 1554 C CA . ASN A 1 189 ? -5.777 -11.550 0.615 1.00 98.31 189 ASN A CA 1
ATOM 1555 C C . ASN A 1 189 ? -5.123 -10.873 -0.595 1.00 98.31 189 ASN A C 1
ATOM 1557 O O . ASN A 1 189 ? -5.809 -10.180 -1.344 1.00 98.31 189 ASN A O 1
ATOM 1561 N N . VAL A 1 190 ? -3.818 -11.051 -0.769 1.00 98.31 190 VAL A N 1
ATOM 1562 C CA . VAL A 1 190 ? -3.030 -10.429 -1.836 1.00 98.31 190 VAL A CA 1
ATOM 1563 C C . VAL A 1 190 ? -2.661 -11.492 -2.854 1.00 98.31 190 VAL A C 1
ATOM 1565 O O . VAL A 1 190 ? -1.991 -12.471 -2.533 1.00 98.31 190 VAL A O 1
ATOM 1568 N N . HIS A 1 191 ? -3.077 -11.298 -4.098 1.00 97.94 191 HIS A N 1
ATOM 1569 C CA . HIS A 1 191 ? -2.636 -12.109 -5.224 1.00 97.94 191 HIS A CA 1
ATOM 1570 C C . HIS A 1 191 ? -1.390 -11.481 -5.850 1.00 97.94 191 HIS A C 1
ATOM 1572 O O . HIS A 1 191 ? -1.356 -10.268 -6.060 1.00 97.94 191 HIS A O 1
ATOM 1578 N N . TYR A 1 192 ? -0.399 -12.300 -6.200 1.00 96.44 192 TYR A N 1
ATOM 1579 C CA . TYR A 1 192 ? 0.788 -11.847 -6.924 1.00 96.44 192 TYR A CA 1
ATOM 1580 C C . TYR A 1 192 ? 0.915 -12.569 -8.267 1.00 96.44 192 TYR A C 1
ATOM 1582 O O . TYR A 1 192 ? 0.684 -13.778 -8.382 1.00 96.44 192 TYR A O 1
ATOM 1590 N N . TYR A 1 193 ? 1.255 -11.797 -9.297 1.00 96.56 193 TYR A N 1
ATOM 1591 C CA . TYR A 1 193 ? 1.260 -12.227 -10.692 1.00 96.56 193 TYR A CA 1
ATOM 1592 C C . TYR A 1 193 ? 2.604 -11.951 -11.338 1.00 96.56 193 TYR A C 1
ATOM 1594 O O . TYR A 1 193 ? 3.217 -10.925 -11.053 1.00 96.56 193 TYR A O 1
ATOM 1602 N N . LYS A 1 194 ? 3.019 -12.821 -12.258 1.00 94.69 194 LYS A N 1
ATOM 1603 C CA . LYS A 1 194 ? 4.150 -12.582 -13.155 1.00 94.69 194 LYS A CA 1
ATOM 1604 C C . LYS A 1 194 ? 3.637 -12.543 -14.590 1.00 94.69 194 LYS A C 1
ATOM 1606 O O . LYS A 1 194 ? 3.257 -13.569 -15.157 1.00 94.69 194 LYS A O 1
ATOM 1611 N N . GLY A 1 195 ? 3.563 -11.339 -15.158 1.00 90.44 195 GLY A N 1
ATOM 1612 C CA . GLY A 1 195 ? 2.725 -11.103 -16.337 1.00 90.44 195 GLY A CA 1
ATOM 1613 C C . GLY A 1 195 ? 1.258 -11.417 -16.018 1.00 90.44 195 GLY A C 1
ATOM 1614 O O . GLY A 1 195 ? 0.763 -11.020 -14.969 1.00 90.44 195 GLY A O 1
ATOM 1615 N N . ASP A 1 196 ? 0.591 -12.188 -16.877 1.00 91.19 196 ASP A N 1
ATOM 1616 C CA . ASP A 1 196 ? -0.827 -12.551 -16.702 1.00 91.19 196 ASP A CA 1
ATOM 1617 C C . ASP A 1 196 ? -1.051 -13.808 -15.835 1.00 91.19 196 ASP A C 1
ATOM 1619 O O . ASP A 1 196 ? -2.184 -14.259 -15.654 1.00 91.19 196 ASP A O 1
ATOM 1623 N N . ILE A 1 197 ? 0.018 -14.419 -15.312 1.00 95.81 197 ILE A N 1
ATOM 1624 C CA . ILE A 1 197 ? -0.052 -15.682 -14.567 1.00 95.81 197 ILE A CA 1
ATOM 1625 C C . ILE A 1 197 ? -0.097 -15.388 -13.068 1.00 95.81 197 ILE A C 1
ATOM 1627 O O . ILE A 1 197 ? 0.833 -14.790 -12.530 1.00 95.81 197 ILE A O 1
ATOM 1631 N N . LYS A 1 198 ? -1.156 -15.848 -12.383 1.00 96.19 198 LYS A N 1
ATOM 1632 C CA . LYS A 1 198 ? -1.216 -15.851 -10.912 1.00 96.19 198 LYS A CA 1
ATOM 1633 C C . LYS A 1 198 ? -0.219 -16.881 -10.383 1.00 96.19 198 LYS A C 1
ATOM 1635 O O . LYS A 1 198 ? -0.408 -18.077 -10.593 1.00 96.19 198 LYS A O 1
ATOM 1640 N N . GLU A 1 199 ? 0.806 -16.415 -9.683 1.00 96.50 199 GLU A N 1
ATOM 1641 C CA . GLU A 1 199 ? 1.839 -17.267 -9.080 1.00 96.50 199 GLU A CA 1
ATOM 1642 C C . GLU A 1 199 ? 1.411 -17.766 -7.692 1.00 96.50 199 GLU A C 1
ATOM 1644 O O . GLU A 1 199 ? 1.761 -18.872 -7.285 1.00 96.50 199 GLU A O 1
ATOM 1649 N N . GLY A 1 200 ? 0.597 -16.986 -6.979 1.00 95.81 200 GLY A N 1
ATOM 1650 C CA . GLY A 1 200 ? 0.017 -17.418 -5.715 1.00 95.81 200 GLY A CA 1
ATOM 1651 C C . GLY A 1 200 ? -0.785 -16.339 -5.006 1.00 95.81 200 GLY A C 1
ATOM 1652 O O . GLY A 1 200 ? -1.179 -15.324 -5.593 1.00 95.81 200 GLY A O 1
ATOM 1653 N N . ASP A 1 201 ? -1.062 -16.607 -3.737 1.00 96.44 201 ASP A N 1
ATOM 1654 C CA . ASP A 1 201 ? -1.734 -15.697 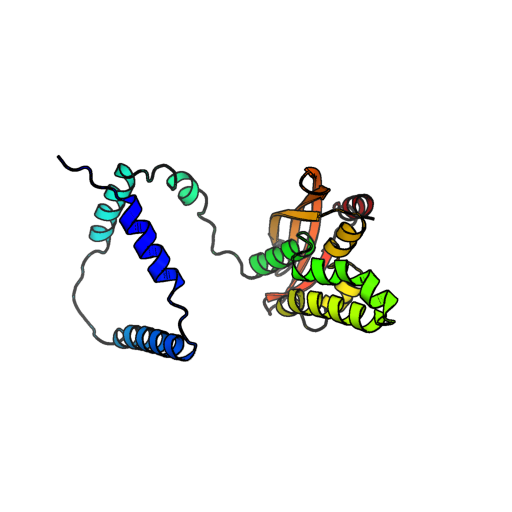-2.827 1.00 96.44 201 ASP A CA 1
ATOM 1655 C C . ASP A 1 201 ? -1.120 -15.741 -1.435 1.00 96.44 201 ASP A C 1
ATOM 1657 O O . ASP A 1 201 ? -0.533 -16.741 -1.021 1.00 96.44 201 ASP A O 1
ATOM 1661 N N . ILE A 1 202 ? -1.233 -14.618 -0.735 1.00 97.00 202 ILE A N 1
ATOM 1662 C CA . ILE A 1 202 ? -0.769 -14.479 0.632 1.00 97.00 202 ILE A CA 1
ATOM 1663 C C . ILE A 1 202 ? -1.723 -13.615 1.436 1.00 97.00 202 ILE A C 1
ATOM 1665 O O . ILE A 1 202 ? -2.273 -12.623 0.961 1.00 97.00 202 ILE A O 1
ATOM 1669 N N . LYS A 1 203 ? -1.908 -13.996 2.694 1.00 98.00 203 LYS A N 1
ATOM 1670 C CA . LYS A 1 203 ? -2.723 -13.246 3.632 1.00 98.00 203 LYS A CA 1
ATOM 1671 C C . LYS A 1 203 ? -1.846 -12.278 4.410 1.00 98.00 203 LYS A C 1
ATOM 1673 O O . LYS A 1 203 ? -0.962 -12.722 5.135 1.00 98.00 203 LYS A O 1
ATOM 1678 N N . VAL A 1 204 ? -2.149 -10.990 4.304 1.00 98.00 204 VAL A N 1
ATOM 1679 C CA . VAL A 1 204 ? -1.513 -9.937 5.092 1.00 98.00 204 VAL A CA 1
ATOM 1680 C C . VAL A 1 204 ? -2.464 -9.451 6.180 1.00 98.00 204 VAL A C 1
ATOM 1682 O O . VAL A 1 204 ? -3.631 -9.172 5.908 1.00 98.00 204 VAL A O 1
ATOM 1685 N N . THR A 1 205 ? -1.990 -9.346 7.419 1.00 98.19 205 THR A N 1
ATOM 1686 C CA . THR A 1 205 ? -2.795 -8.863 8.550 1.00 98.19 205 THR A CA 1
ATOM 1687 C C . THR A 1 205 ? -2.121 -7.725 9.291 1.00 98.19 205 THR A C 1
ATOM 1689 O O . THR A 1 205 ? -0.892 -7.640 9.358 1.00 98.19 205 THR A O 1
ATOM 1692 N N . GLY A 1 206 ? -2.933 -6.887 9.918 1.00 97.56 206 GLY A N 1
ATOM 1693 C CA . GLY A 1 206 ? -2.432 -5.785 10.714 1.00 97.56 206 GLY A CA 1
ATOM 1694 C C . GLY A 1 206 ? -3.533 -5.029 11.433 1.00 97.56 206 GLY A C 1
ATOM 1695 O O . GLY A 1 206 ? -4.666 -5.500 11.561 1.00 97.56 206 GLY A O 1
ATOM 1696 N N . ARG A 1 207 ? -3.170 -3.836 11.896 1.00 96.56 207 ARG A N 1
ATOM 1697 C CA . ARG A 1 207 ? -4.037 -2.911 12.612 1.00 96.56 207 ARG A CA 1
ATOM 1698 C C . ARG A 1 207 ? -3.963 -1.516 12.008 1.00 96.56 207 ARG A C 1
ATOM 1700 O O . ARG A 1 207 ? -2.872 -1.025 11.713 1.00 96.56 207 ARG A O 1
ATOM 1707 N N . VAL A 1 208 ? -5.116 -0.870 11.912 1.00 95.94 208 VAL A N 1
ATOM 1708 C CA . VAL A 1 208 ? -5.250 0.556 11.619 1.00 95.94 208 VAL A CA 1
ATOM 1709 C C . VAL A 1 208 ? -5.899 1.249 12.807 1.00 95.94 208 VAL A C 1
ATOM 1711 O O . VAL A 1 208 ? -6.801 0.693 13.425 1.00 95.94 208 VAL A O 1
ATOM 1714 N N . ASN A 1 209 ? -5.441 2.454 13.134 1.00 94.31 209 ASN A N 1
ATOM 1715 C CA . ASN A 1 209 ? -6.142 3.338 14.060 1.00 94.31 209 ASN A CA 1
ATOM 1716 C C . ASN A 1 209 ? -6.611 4.583 13.302 1.00 94.31 209 ASN A C 1
ATOM 1718 O O . ASN A 1 209 ? -5.782 5.281 12.706 1.00 94.31 209 ASN A O 1
ATOM 1722 N N . ILE A 1 210 ? -7.911 4.852 13.359 1.00 91.12 210 ILE A N 1
ATOM 1723 C CA . ILE A 1 210 ? -8.559 6.072 12.885 1.00 91.12 210 ILE A CA 1
ATOM 1724 C C . ILE A 1 210 ? -9.060 6.836 14.111 1.00 91.12 210 ILE A C 1
ATOM 1726 O O . ILE A 1 210 ? -9.682 6.264 15.002 1.00 91.12 210 ILE A O 1
ATOM 1730 N N . TYR A 1 211 ? -8.754 8.130 14.181 1.00 76.94 211 TYR A N 1
ATOM 1731 C CA . TYR A 1 211 ? -9.303 9.012 15.215 1.00 76.94 211 TYR A CA 1
ATOM 1732 C C . TYR A 1 211 ? -10.430 9.878 14.632 1.00 76.94 211 TYR A C 1
ATOM 1734 O O . TYR A 1 211 ? -10.803 9.724 13.475 1.00 76.94 211 TYR A O 1
ATOM 1742 N N . ASN A 1 212 ? -10.975 10.792 15.442 1.00 66.94 212 ASN A N 1
ATOM 1743 C CA . ASN A 1 212 ? -12.201 11.585 15.225 1.00 66.94 212 ASN A CA 1
ATOM 1744 C C . ASN A 1 212 ? -12.401 12.275 13.852 1.00 66.94 212 ASN A C 1
ATOM 1746 O O . ASN A 1 212 ? -13.453 12.867 13.627 1.00 66.94 212 ASN A O 1
ATOM 1750 N N . THR A 1 213 ? -11.403 12.287 12.975 1.00 73.44 213 THR A N 1
ATOM 1751 C CA . THR A 1 213 ? -11.400 12.930 11.655 1.00 73.44 213 THR A CA 1
ATOM 1752 C C . THR A 1 213 ? -11.745 11.978 10.505 1.00 73.44 213 THR A C 1
ATOM 1754 O O . THR A 1 213 ? -11.790 12.433 9.365 1.00 73.44 213 THR A O 1
ATOM 1757 N N . GLY A 1 214 ? -11.930 10.677 10.772 1.00 85.38 214 GLY A N 1
ATOM 1758 C CA . GLY A 1 214 ? -12.087 9.655 9.727 1.00 85.38 214 GLY A CA 1
ATOM 1759 C C . GLY A 1 214 ? -10.776 9.302 9.014 1.00 85.38 214 GLY A C 1
ATOM 1760 O O . GLY A 1 214 ? -10.767 8.518 8.072 1.00 85.38 214 GLY A O 1
ATOM 1761 N N . LYS A 1 215 ? -9.645 9.872 9.456 1.00 91.88 215 LYS A N 1
ATOM 1762 C CA . LYS A 1 215 ? -8.330 9.675 8.842 1.00 91.88 215 LYS A CA 1
ATOM 1763 C C . LYS A 1 215 ? -7.458 8.706 9.626 1.00 91.88 215 LYS A C 1
ATOM 1765 O O . LYS A 1 215 ? -7.455 8.671 10.860 1.00 91.88 215 LYS A O 1
ATOM 1770 N N . ILE A 1 216 ? -6.648 7.957 8.888 1.00 93.06 216 ILE A N 1
ATOM 1771 C CA . ILE A 1 216 ? -5.669 7.023 9.423 1.00 93.06 216 ILE A CA 1
ATOM 1772 C C . ILE A 1 216 ? -4.580 7.796 10.159 1.00 93.06 216 ILE A C 1
ATOM 1774 O O . ILE A 1 216 ? -3.878 8.634 9.595 1.00 93.06 216 ILE A O 1
ATOM 1778 N N . ASN A 1 217 ? -4.403 7.460 11.431 1.00 91.00 217 ASN A N 1
ATOM 1779 C CA . ASN A 1 217 ? -3.291 7.942 12.235 1.00 91.00 217 ASN A CA 1
ATOM 1780 C C . ASN A 1 217 ? -2.112 6.966 12.227 1.00 91.00 217 ASN A C 1
ATOM 1782 O O . ASN A 1 217 ? -0.955 7.375 12.259 1.00 91.00 217 ASN A O 1
ATOM 1786 N N . THR A 1 218 ? -2.403 5.667 12.262 1.00 91.88 218 THR A N 1
ATOM 1787 C CA . THR A 1 218 ? -1.385 4.619 12.331 1.00 91.88 218 THR A CA 1
ATOM 1788 C C . THR A 1 218 ? -1.820 3.426 11.495 1.00 91.88 218 THR A C 1
ATOM 1790 O O . THR A 1 218 ? -2.894 2.881 11.735 1.00 91.88 218 THR A O 1
ATOM 1793 N N . LEU A 1 219 ? -0.945 2.970 10.598 1.00 94.69 219 LEU A N 1
ATOM 1794 C CA . LEU A 1 219 ? -1.023 1.672 9.927 1.00 94.69 219 LEU A CA 1
ATOM 1795 C C . LEU A 1 219 ? 0.131 0.787 10.409 1.00 94.69 219 LEU A C 1
ATOM 1797 O O . LEU A 1 219 ? 1.294 1.186 10.364 1.00 94.69 219 LEU A O 1
ATOM 1801 N N . LYS A 1 220 ? -0.174 -0.415 10.897 1.00 94.69 220 LYS A N 1
ATOM 1802 C CA . LYS A 1 220 ? 0.833 -1.387 11.335 1.00 94.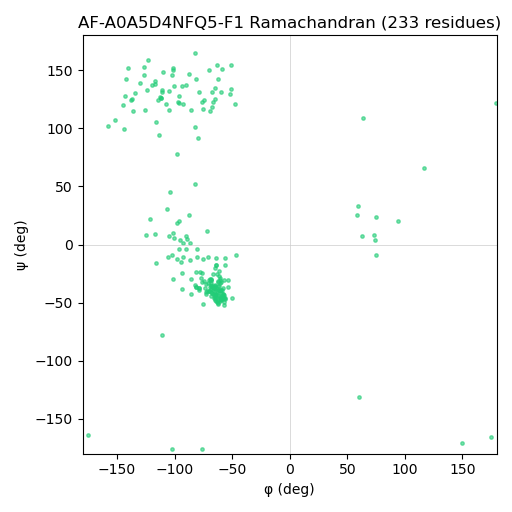69 220 LYS A CA 1
ATOM 1803 C C . LYS A 1 220 ? 0.503 -2.765 10.799 1.00 94.69 220 LYS A C 1
ATOM 1805 O O . LYS A 1 220 ? -0.602 -3.255 11.000 1.00 94.69 220 LYS A O 1
ATOM 1810 N N . PHE A 1 221 ? 1.487 -3.409 10.195 1.00 94.81 221 PHE A N 1
ATOM 1811 C CA . PHE A 1 221 ? 1.423 -4.823 9.849 1.00 94.81 221 PHE A CA 1
ATOM 1812 C C . PHE A 1 221 ? 1.916 -5.658 11.029 1.00 94.81 221 PHE A C 1
ATOM 1814 O O . PHE A 1 221 ? 2.778 -5.203 11.783 1.00 94.81 221 PHE A O 1
ATOM 1821 N N . TYR A 1 222 ? 1.347 -6.844 11.222 1.00 93.06 222 TYR A N 1
ATOM 1822 C CA . TYR A 1 222 ? 1.827 -7.765 12.251 1.00 93.06 222 TYR A CA 1
ATOM 1823 C C . TYR A 1 222 ? 3.044 -8.542 11.750 1.00 93.06 222 TYR A C 1
ATOM 1825 O O . TYR A 1 222 ? 3.078 -8.940 10.585 1.00 93.06 222 TYR A O 1
ATOM 1833 N N . ASP A 1 223 ? 4.013 -8.786 12.634 1.00 87.81 223 ASP A N 1
ATOM 1834 C CA . ASP A 1 223 ? 5.261 -9.491 12.304 1.00 87.81 223 ASP A CA 1
ATOM 1835 C C . ASP A 1 223 ? 4.991 -10.921 11.796 1.00 87.81 223 ASP A C 1
ATOM 1837 O O . ASP A 1 223 ? 5.588 -11.379 10.826 1.00 87.81 223 ASP A O 1
ATOM 1841 N N . ASP A 1 224 ? 4.020 -11.613 12.399 1.00 89.44 224 ASP A N 1
ATOM 1842 C CA . ASP A 1 224 ? 3.524 -12.929 11.973 1.00 89.44 224 ASP A CA 1
ATOM 1843 C C . ASP A 1 224 ? 2.360 -12.841 10.968 1.00 89.44 224 ASP A C 1
ATOM 1845 O O . ASP A 1 224 ? 1.762 -13.848 10.588 1.00 89.44 224 ASP A O 1
ATOM 1849 N N . GLY A 1 225 ? 2.052 -11.631 10.5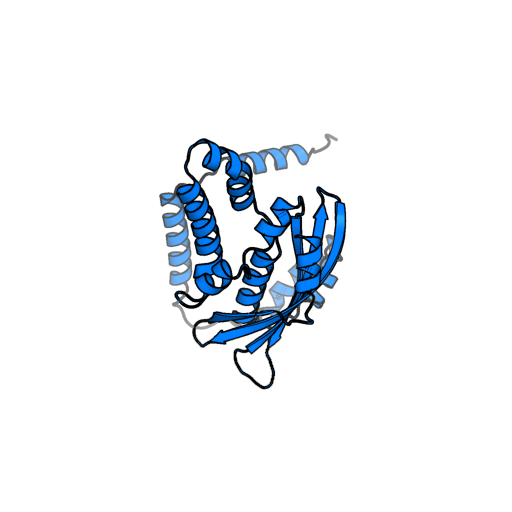01 1.00 88.88 225 GLY A N 1
ATOM 1850 C CA . GLY A 1 225 ? 0.910 -11.317 9.657 1.00 88.88 225 GLY A CA 1
ATOM 1851 C C . GLY A 1 225 ? 1.157 -11.471 8.165 1.00 88.88 225 GLY A C 1
ATOM 1852 O O . GLY A 1 225 ? 0.525 -10.755 7.402 1.00 88.88 225 GLY A O 1
ATOM 1853 N N . GLY A 1 226 ? 2.100 -12.314 7.740 1.00 93.06 226 GLY A N 1
ATOM 1854 C CA . GLY A 1 226 ? 2.363 -12.639 6.329 1.00 93.06 226 GLY A CA 1
ATOM 1855 C C . GLY A 1 226 ? 3.084 -11.567 5.501 1.00 93.06 226 GLY A C 1
ATOM 1856 O O . GLY A 1 226 ? 3.536 -11.864 4.396 1.00 93.06 226 GLY A O 1
ATOM 1857 N N . LEU A 1 227 ? 3.269 -10.345 6.016 1.00 92.56 227 LEU A N 1
ATOM 1858 C CA . LEU A 1 227 ? 3.963 -9.290 5.269 1.00 92.56 227 LEU A CA 1
ATOM 1859 C C . LEU A 1 227 ? 5.416 -9.669 4.945 1.00 92.56 227 LEU A C 1
ATOM 1861 O O . LEU A 1 227 ? 5.862 -9.473 3.818 1.00 92.56 227 LEU A O 1
ATOM 1865 N N . GLU A 1 228 ? 6.162 -10.229 5.900 1.00 92.94 228 GLU A N 1
ATOM 1866 C CA . GLU A 1 228 ? 7.557 -10.622 5.660 1.00 92.94 228 GLU A CA 1
ATOM 1867 C C . GLU A 1 228 ? 7.695 -11.680 4.561 1.00 92.94 228 GLU A C 1
ATOM 1869 O O . GLU A 1 228 ? 8.674 -11.690 3.815 1.00 92.94 228 GLU A O 1
ATOM 1874 N N . GLU A 1 229 ? 6.740 -12.604 4.476 1.00 94.00 229 GLU A N 1
ATOM 1875 C CA . GLU A 1 229 ? 6.725 -13.637 3.445 1.00 94.00 229 GLU A CA 1
ATOM 1876 C C . GLU A 1 229 ? 6.378 -13.037 2.078 1.00 94.00 229 GLU A C 1
ATOM 1878 O O . GLU A 1 229 ? 7.062 -13.353 1.106 1.00 94.00 229 GLU A O 1
ATOM 1883 N N . LEU A 1 230 ? 5.432 -12.089 2.013 1.00 93.94 230 LEU A N 1
ATOM 1884 C CA . LEU A 1 230 ? 5.157 -11.334 0.786 1.00 93.94 230 LEU A CA 1
ATOM 1885 C C . LEU A 1 230 ? 6.425 -10.626 0.310 1.00 93.94 230 LEU A C 1
ATOM 1887 O O . LEU A 1 230 ? 6.818 -10.771 -0.844 1.00 93.94 230 LEU A O 1
ATOM 1891 N N . ILE A 1 231 ? 7.095 -9.914 1.218 1.00 92.25 231 ILE A N 1
ATOM 1892 C CA . ILE A 1 231 ? 8.336 -9.194 0.938 1.00 92.25 231 ILE A CA 1
ATOM 1893 C C . ILE A 1 231 ? 9.411 -10.144 0.391 1.00 92.25 231 ILE A C 1
ATOM 1895 O O . ILE A 1 231 ? 10.039 -9.809 -0.603 1.00 92.25 231 ILE A O 1
ATOM 1899 N N . LYS A 1 232 ? 9.588 -11.346 0.955 1.00 93.19 232 LYS A N 1
ATOM 1900 C CA . LYS A 1 232 ? 10.550 -12.348 0.445 1.00 93.19 232 LYS A CA 1
ATOM 1901 C C . LYS A 1 232 ? 10.231 -12.851 -0.967 1.00 93.19 232 LYS A C 1
ATOM 1903 O O . LYS A 1 232 ? 11.134 -13.330 -1.645 1.00 93.19 232 LYS A O 1
ATOM 1908 N N . ILE A 1 233 ? 8.969 -12.797 -1.391 1.00 90.69 233 ILE A N 1
ATOM 1909 C CA . ILE A 1 233 ? 8.552 -13.168 -2.751 1.00 90.69 233 ILE A CA 1
ATOM 1910 C C . ILE A 1 233 ? 8.862 -12.030 -3.734 1.00 90.69 233 ILE A C 1
ATOM 1912 O O . ILE A 1 233 ? 9.261 -12.294 -4.871 1.00 90.69 233 ILE A O 1
ATOM 1916 N N . ILE A 1 234 ? 8.683 -10.778 -3.295 1.00 86.75 234 ILE A N 1
ATOM 1917 C CA . ILE A 1 234 ? 8.763 -9.574 -4.137 1.00 86.75 234 ILE A CA 1
ATOM 1918 C C . ILE A 1 234 ? 10.045 -8.741 -3.961 1.00 86.75 234 ILE A C 1
ATOM 1920 O O . ILE A 1 234 ? 10.136 -7.657 -4.535 1.00 86.75 234 ILE A O 1
ATOM 1924 N N . GLN A 1 235 ? 11.030 -9.217 -3.196 1.00 77.88 235 GLN A N 1
ATOM 1925 C CA . GLN A 1 235 ? 12.380 -8.643 -3.049 1.00 77.88 235 GLN A CA 1
ATOM 1926 C C . GLN A 1 235 ? 13.447 -9.616 -3.547 1.00 77.88 235 GLN A C 1
ATOM 1928 O O . GLN A 1 235 ? 14.463 -9.126 -4.097 1.00 77.88 235 GLN A O 1
#

pLDDT: mean 77.29, std 22.28, range [34.72, 98.44]

Nearest PDB structures (foldseek):
  1zx2-assembly1_B  TM=5.959E-01  e=1.207E-01  Saccharomyces cerevisiae
  6ta7-assembly2_F  TM=6.689E-01  e=2.841E-01  Homo sapiens
  5aig-assembly2_B  TM=6.345E-01  e=1.091E+00  unidentified
  2qiy-assembly1_A  TM=4.687E-01  e=1.852E-01  Saccharomyces cerevisiae
  2qiy-assembly1_B  TM=4.673E-01  e=2.841E-01  Saccharomyces cerevisiae

Organism: NCBI:txid218284

Radius of gyration: 25.39 Å; Cα contacts (8 Å, |Δi|>4): 248; chains: 1; bounding box: 75×43×67 Å